Protein AF-A0A016SED0-F1 (afdb_monomer)

Sequence (252 aa):
MLLQKDTDVTFQISCDGGSQANVALNITSSLFESTPRKMMHNTTCDSKGFRRVYVASDPDYAYGTDANTTFFVRVFNFTTPITIQVSFAQSPPINWVLFFVIFAACFIVLLVVAGLLWMIKLRIEVYRRNQRRIDEIEHMASRPFSSIKLELTNPHCFTATGPVQGPTPLSVEPCSNYKSGIFTLAVRLPTGGRATTPNGTSGLAVASALCQLTPAQLGVLQAPDNSENRNNRKTTLRRYIPFLRARENDAG

Solvent-accessible surface area (backbone atoms only — not comparable to full-atom values): 15783 Å² total; per-residue (Å²): 133,89,56,58,49,75,36,37,41,35,41,36,38,30,30,45,46,98,42,76,21,29,35,30,34,33,40,41,37,72,81,53,82,91,59,69,46,76,78,43,68,78,40,73,30,41,69,85,43,44,75,49,76,47,55,31,86,42,87,90,42,78,44,44,55,103,49,67,66,50,77,49,77,46,76,44,71,68,51,87,74,62,45,80,48,78,48,78,50,71,56,78,66,86,55,63,67,60,53,53,51,53,52,51,52,51,50,52,53,51,50,51,52,53,52,50,52,48,51,50,49,54,51,52,54,54,50,54,55,52,49,55,53,50,56,51,52,47,56,64,64,68,47,80,81,80,78,77,86,81,79,86,72,63,86,81,70,79,79,70,97,66,85,83,76,70,87,78,61,78,44,76,49,67,43,101,80,59,54,36,23,44,30,33,32,83,42,75,48,90,40,86,90,46,99,56,52,60,92,96,54,79,45,63,44,81,45,78,44,84,42,74,54,50,74,74,55,46,56,63,76,64,53,73,92,69,90,83,60,89,83,63,72,81,67,63,67,72,78,77,57,91,83,82,82,79,88,88,89,88,88,133

Nearest PDB structures (foldseek):
  4lo7-assembly5_A  TM=4.843E-01  e=6.044E-01  Clostridium botulinum
  4lo7-assembly3_E  TM=4.843E-01  e=6.044E-01  Clostridium botulinum
  4lo8-assembly4_G  TM=4.911E-01  e=7.958E-01  Clostridium botulinum
  3win-assembly1_E  TM=4.997E-01  e=8.408E-01  Clostridium botulinum B

Foldseek 3Di:
DAWAQFWKKKKKKAKEDPWFKFKWKWKDWPVDPDDTHTPDGRDTHYRVIDMDIDGSPDPSHGGRDPIDMDMDMDIDRDDPPMDMDIDMDIDPDDPPVVVVVVVVVVVVVVVVVVVVVVVVVVVVVVVVVVVVVVVVVVVVVPPPPPPDDDDPDQPVPPPDDDDPDPFDFPDWAADPVNQKTKGKGKDFDDQVPDPDRDPPDDRIDIDIDIDTDDPVNSCVVPPPPPVPDPPPVPPCVVVPDPPPDDDDDDDD

Organism: NCBI:txid53326

Structure (mmCIF, N/CA/C/O backbone):
data_AF-A0A016SED0-F1
#
_entry.id   AF-A0A016SED0-F1
#
loop_
_atom_site.group_PDB
_atom_site.id
_atom_site.type_symbol
_atom_site.label_atom_id
_atom_site.label_alt_id
_atom_site.label_comp_id
_atom_site.label_asym_id
_atom_site.label_entity_id
_atom_site.label_seq_id
_atom_site.pdbx_PDB_ins_code
_atom_site.Cartn_x
_atom_site.Cartn_y
_atom_site.Cartn_z
_atom_site.occupancy
_atom_site.B_iso_or_equiv
_atom_site.auth_seq_id
_atom_site.auth_comp_id
_atom_site.auth_asym_id
_atom_site.auth_atom_id
_atom_site.pdbx_PDB_model_num
ATOM 1 N N . MET A 1 1 ? 23.263 -12.413 -33.849 1.00 57.00 1 MET A N 1
ATOM 2 C CA . MET A 1 1 ? 22.182 -11.651 -33.190 1.00 57.00 1 MET A CA 1
ATOM 3 C C . MET A 1 1 ? 21.142 -11.350 -34.254 1.00 57.00 1 MET A C 1
ATOM 5 O O . MET A 1 1 ? 21.527 -10.817 -35.285 1.00 57.00 1 MET A O 1
ATOM 9 N N . LEU A 1 2 ? 19.890 -11.771 -34.064 1.00 63.19 2 LEU A N 1
ATOM 10 C CA . LEU A 1 2 ? 18.803 -11.423 -34.984 1.00 63.19 2 LEU A CA 1
ATOM 11 C C . LEU A 1 2 ? 18.341 -10.005 -34.648 1.00 63.19 2 LEU A C 1
ATOM 13 O O . LEU A 1 2 ? 17.965 -9.754 -33.506 1.00 63.19 2 LEU A O 1
ATOM 17 N N . LEU A 1 3 ? 18.419 -9.091 -35.615 1.00 68.75 3 LEU A N 1
ATOM 18 C CA . LEU A 1 3 ? 17.941 -7.721 -35.445 1.00 68.75 3 LEU A CA 1
ATOM 19 C C . LEU A 1 3 ? 16.455 -7.659 -35.783 1.00 68.75 3 LEU A C 1
ATOM 21 O O . LEU A 1 3 ? 16.062 -8.012 -36.888 1.00 68.75 3 LEU A O 1
ATOM 25 N N . GLN A 1 4 ? 15.633 -7.219 -34.837 1.00 69.75 4 GLN A N 1
ATOM 26 C CA . GLN A 1 4 ? 14.207 -6.962 -35.069 1.00 69.75 4 GLN A CA 1
ATOM 27 C C . GLN A 1 4 ? 13.978 -5.655 -35.856 1.00 69.75 4 GLN A C 1
ATOM 29 O O . GLN A 1 4 ? 14.757 -4.713 -35.719 1.00 69.75 4 GLN A O 1
ATOM 34 N N . LYS A 1 5 ? 12.911 -5.618 -36.669 1.00 66.94 5 LYS A N 1
ATOM 35 C CA . LYS A 1 5 ? 12.657 -4.606 -37.716 1.00 66.94 5 LYS A CA 1
ATOM 36 C C . LYS A 1 5 ? 12.377 -3.180 -37.224 1.00 66.94 5 LYS A C 1
ATOM 38 O O . LYS A 1 5 ? 12.612 -2.238 -37.961 1.00 66.94 5 LYS A O 1
ATOM 43 N N . ASP A 1 6 ? 11.971 -3.006 -35.972 1.00 67.38 6 ASP A N 1
ATOM 44 C CA . ASP A 1 6 ? 11.512 -1.712 -35.449 1.00 67.38 6 ASP A CA 1
ATOM 45 C C . ASP A 1 6 ? 12.114 -1.435 -34.072 1.00 67.38 6 ASP A C 1
ATOM 47 O O . ASP A 1 6 ? 11.423 -1.139 -33.095 1.00 67.38 6 ASP A O 1
ATOM 51 N N . THR A 1 7 ? 13.416 -1.653 -33.933 1.00 74.69 7 THR A N 1
ATOM 52 C CA . THR A 1 7 ? 14.083 -1.458 -32.650 1.00 74.69 7 THR A CA 1
ATOM 53 C C . THR A 1 7 ? 15.432 -0.808 -32.825 1.00 74.69 7 THR A C 1
ATOM 55 O O . THR A 1 7 ? 16.243 -1.234 -33.646 1.00 74.69 7 THR A O 1
ATOM 58 N N . ASP A 1 8 ? 15.685 0.178 -31.980 1.00 80.69 8 ASP A N 1
ATOM 59 C CA . ASP A 1 8 ? 16.928 0.920 -32.008 1.00 80.69 8 ASP A CA 1
ATOM 60 C C . ASP A 1 8 ? 18.101 0.031 -31.599 1.00 80.69 8 ASP A C 1
ATOM 62 O O . ASP A 1 8 ? 18.040 -0.752 -30.640 1.00 80.69 8 ASP A O 1
ATOM 66 N N . VAL A 1 9 ? 19.196 0.184 -32.337 1.00 82.88 9 VAL A N 1
ATOM 67 C CA . VAL A 1 9 ? 20.435 -0.544 -32.098 1.00 82.88 9 VAL A CA 1
ATOM 68 C C . VAL A 1 9 ? 21.415 0.408 -31.448 1.00 82.88 9 VAL A C 1
ATOM 70 O O . VAL A 1 9 ? 21.824 1.421 -32.015 1.00 82.88 9 VAL A O 1
ATOM 73 N N . THR A 1 10 ? 21.820 0.071 -30.235 1.00 86.50 10 THR A N 1
ATOM 74 C CA . THR A 1 10 ? 22.845 0.813 -29.515 1.00 86.50 10 THR A CA 1
ATOM 75 C C . THR A 1 10 ? 24.196 0.152 -29.750 1.00 86.50 10 THR A C 1
ATOM 77 O O . THR A 1 10 ? 24.385 -1.030 -29.467 1.00 86.50 10 THR A O 1
ATOM 80 N N . PHE A 1 11 ? 25.129 0.921 -30.303 1.00 88.06 11 PHE A N 1
ATOM 81 C CA . PHE A 1 11 ? 26.524 0.541 -30.481 1.00 88.06 11 PHE A CA 1
ATOM 82 C C . PHE A 1 11 ? 27.360 1.228 -29.411 1.00 88.06 11 PHE A C 1
ATOM 84 O O . PHE A 1 11 ? 27.278 2.449 -29.243 1.00 88.06 11 PHE A O 1
ATOM 91 N N . GLN A 1 12 ? 28.181 0.461 -28.708 1.00 89.38 12 GLN A N 1
ATOM 92 C CA . GLN A 1 12 ? 29.118 0.995 -27.736 1.00 89.38 12 GLN A CA 1
ATOM 93 C C . GLN A 1 12 ? 30.496 0.362 -27.926 1.00 89.38 12 GLN A C 1
ATOM 95 O O . GLN A 1 12 ? 30.623 -0.842 -28.140 1.00 89.38 12 GLN A O 1
ATOM 100 N N . ILE A 1 13 ? 31.533 1.193 -27.866 1.00 89.44 13 ILE A N 1
ATOM 101 C CA . ILE A 1 13 ? 32.926 0.768 -27.956 1.00 89.44 13 ILE A CA 1
ATOM 102 C C . ILE A 1 13 ? 33.772 1.503 -26.921 1.00 89.44 13 ILE A C 1
ATOM 104 O O . ILE A 1 13 ? 33.714 2.725 -26.843 1.00 89.44 13 ILE A O 1
ATOM 108 N N . SER A 1 14 ? 34.557 0.781 -26.130 1.00 88.56 14 SER A N 1
ATOM 109 C CA . SER A 1 14 ? 35.538 1.351 -25.201 1.00 88.56 14 SER A CA 1
ATOM 110 C C . SER A 1 14 ? 36.934 0.831 -25.511 1.00 88.56 14 SER A C 1
ATOM 112 O O . SER A 1 14 ? 37.118 -0.345 -25.833 1.00 88.56 14 SER A O 1
ATOM 114 N N . CYS A 1 15 ? 37.909 1.737 -25.441 1.00 86.31 15 CYS A N 1
ATOM 115 C CA . CYS A 1 15 ? 39.310 1.451 -25.709 1.00 86.31 15 CYS A CA 1
ATOM 116 C C . CYS A 1 15 ? 40.132 1.889 -24.502 1.00 86.31 15 CYS A C 1
ATOM 118 O O . CYS A 1 15 ? 40.279 3.082 -24.254 1.00 86.31 15 CYS A O 1
ATOM 120 N N . ASP A 1 16 ? 40.648 0.927 -23.748 1.00 83.69 16 ASP A N 1
ATOM 121 C CA . ASP A 1 16 ? 41.468 1.184 -22.568 1.00 83.69 16 ASP A CA 1
ATOM 122 C C . ASP A 1 16 ? 42.936 0.890 -22.898 1.00 83.69 16 ASP A C 1
ATOM 124 O O . ASP A 1 16 ? 43.264 -0.247 -23.245 1.00 83.69 16 ASP A O 1
ATOM 128 N N . GLY A 1 17 ? 43.802 1.911 -22.889 1.00 71.12 17 GLY A N 1
ATOM 129 C CA . GLY A 1 17 ? 45.197 1.752 -23.336 1.00 71.12 17 GLY A CA 1
ATOM 130 C C . GLY A 1 17 ? 45.999 3.015 -23.684 1.00 71.12 17 GLY A C 1
ATOM 131 O O . GLY A 1 17 ? 46.944 2.921 -24.458 1.00 71.12 17 GLY A O 1
ATOM 132 N N . GLY A 1 18 ? 45.651 4.205 -23.180 1.00 65.00 18 GLY A N 1
ATOM 133 C CA . GLY A 1 18 ? 46.482 5.425 -23.283 1.00 65.00 18 GLY A CA 1
ATOM 134 C C . GLY A 1 18 ? 46.748 6.006 -24.689 1.00 65.00 18 GLY A C 1
ATOM 135 O O . GLY A 1 18 ? 47.295 7.102 -24.791 1.00 65.00 18 GLY A O 1
ATOM 136 N N . SER A 1 19 ? 46.362 5.321 -25.772 1.00 64.25 19 SER A N 1
ATOM 137 C CA . SER A 1 19 ? 46.526 5.771 -27.162 1.00 64.25 19 SER A CA 1
ATOM 138 C C . SER A 1 19 ? 45.210 6.270 -27.768 1.00 64.25 19 SER A C 1
ATOM 140 O O . SER A 1 19 ? 44.163 5.669 -27.532 1.00 64.25 19 SER A O 1
ATOM 142 N N . GLN A 1 20 ? 45.265 7.316 -28.601 1.00 73.19 20 GLN A N 1
ATOM 143 C CA . GLN A 1 20 ? 44.118 7.807 -29.380 1.00 73.19 20 GLN A CA 1
ATOM 144 C C . GLN A 1 20 ? 43.795 6.849 -30.541 1.00 73.19 20 GLN A C 1
ATOM 146 O O . GLN A 1 20 ? 44.208 7.075 -31.677 1.00 73.19 20 GLN A O 1
ATOM 151 N N . ALA A 1 21 ? 43.074 5.764 -30.248 1.00 82.88 21 ALA A N 1
ATOM 152 C CA . ALA A 1 21 ? 42.614 4.820 -31.260 1.00 82.88 21 ALA A CA 1
ATOM 153 C C . ALA A 1 21 ? 41.438 5.409 -32.051 1.00 82.88 21 ALA A C 1
ATOM 155 O O . ALA A 1 21 ? 40.529 6.006 -31.475 1.00 82.88 21 ALA A O 1
ATOM 156 N N . ASN A 1 22 ? 41.409 5.191 -33.365 1.00 86.19 22 ASN A N 1
ATOM 157 C CA . ASN A 1 22 ? 40.326 5.658 -34.226 1.00 86.19 22 ASN A CA 1
ATOM 158 C C . ASN A 1 22 ? 39.458 4.484 -34.671 1.00 86.19 22 ASN A C 1
ATOM 160 O O . ASN A 1 22 ? 39.953 3.415 -35.029 1.00 86.19 22 ASN A O 1
ATOM 164 N N . VAL A 1 23 ? 38.144 4.696 -34.677 1.00 87.31 23 VAL A N 1
ATOM 165 C CA . VAL A 1 23 ? 37.150 3.671 -34.999 1.00 87.31 23 VAL A CA 1
ATOM 166 C C . VAL A 1 23 ? 36.362 4.089 -36.233 1.00 87.31 23 VAL A C 1
ATOM 168 O O . VAL A 1 23 ? 35.906 5.229 -36.368 1.00 87.31 23 VAL A O 1
ATOM 171 N N . ALA A 1 24 ? 36.181 3.143 -37.145 1.00 87.00 24 ALA A N 1
ATOM 172 C CA . ALA A 1 24 ? 35.242 3.226 -38.249 1.00 87.00 24 ALA A CA 1
ATOM 173 C C . ALA A 1 24 ? 34.230 2.080 -38.147 1.00 87.00 24 ALA A C 1
ATOM 175 O O . ALA A 1 24 ? 34.604 0.936 -37.889 1.00 87.00 24 ALA A O 1
ATOM 176 N N . LEU A 1 25 ? 32.955 2.397 -38.365 1.00 86.62 25 LEU A N 1
ATOM 177 C CA . LEU A 1 25 ? 31.864 1.431 -38.417 1.00 86.62 25 LEU A CA 1
ATOM 178 C C . LEU A 1 25 ? 31.204 1.516 -39.789 1.00 86.62 25 LEU A C 1
ATOM 180 O O . LEU A 1 25 ? 30.662 2.561 -40.165 1.00 86.62 25 LEU A O 1
ATOM 184 N N . ASN A 1 26 ? 31.218 0.393 -40.495 1.00 85.12 26 ASN A N 1
ATOM 185 C CA . ASN A 1 26 ? 30.514 0.220 -41.753 1.00 85.12 26 ASN A CA 1
ATOM 186 C C . ASN A 1 26 ? 29.423 -0.836 -41.585 1.00 85.12 26 ASN A C 1
ATOM 188 O O . ASN A 1 26 ? 29.608 -1.819 -40.866 1.00 85.12 26 ASN A O 1
ATOM 192 N N . ILE A 1 27 ? 28.315 -0.655 -42.289 1.00 81.19 27 ILE A N 1
ATOM 193 C CA . ILE A 1 27 ? 27.228 -1.626 -42.361 1.00 81.19 27 ILE A CA 1
ATOM 194 C C . ILE A 1 27 ? 27.067 -2.096 -43.800 1.00 81.19 27 ILE A C 1
ATOM 196 O O . ILE A 1 27 ? 27.126 -1.304 -44.743 1.00 81.19 27 ILE A O 1
ATOM 200 N N . THR A 1 28 ? 26.879 -3.399 -43.972 1.00 77.19 28 THR A N 1
ATOM 201 C CA . THR A 1 28 ? 26.457 -3.980 -45.248 1.00 77.19 28 THR A CA 1
ATOM 202 C C . THR A 1 28 ? 25.198 -4.793 -45.011 1.00 77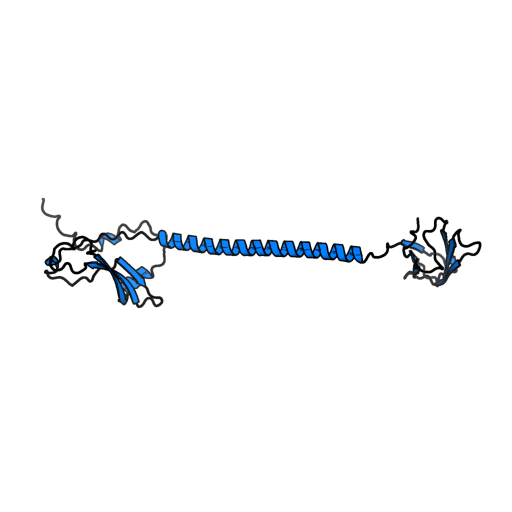.19 28 THR A C 1
ATOM 204 O O . THR A 1 28 ? 25.087 -5.496 -44.008 1.00 77.19 28 THR A O 1
ATOM 207 N N . SER A 1 29 ? 24.243 -4.684 -45.923 1.00 74.31 29 SER A N 1
ATOM 208 C CA . SER A 1 29 ? 23.043 -5.511 -45.947 1.00 74.31 29 SER A CA 1
ATOM 209 C C . SER A 1 29 ? 22.892 -6.056 -47.356 1.00 74.31 29 SER A C 1
ATOM 211 O O . SER A 1 29 ? 23.192 -5.351 -48.317 1.00 74.31 29 SER A O 1
ATOM 213 N N . SER A 1 30 ? 22.426 -7.295 -47.488 1.00 68.19 30 SER A N 1
ATOM 214 C CA . SER A 1 30 ? 22.195 -7.922 -48.799 1.00 68.19 30 SER A CA 1
ATOM 215 C C . SER A 1 30 ? 21.112 -7.232 -49.644 1.00 68.19 30 SER A C 1
ATOM 217 O O . SER A 1 30 ? 21.015 -7.514 -50.831 1.00 68.19 30 SER A O 1
ATOM 219 N N . LEU A 1 31 ? 20.351 -6.289 -49.073 1.00 64.69 31 LEU A N 1
ATOM 220 C CA . LEU A 1 31 ? 19.437 -5.401 -49.807 1.00 64.69 31 LEU A CA 1
ATOM 221 C C . LEU A 1 31 ? 20.127 -4.203 -50.473 1.00 64.69 31 LEU A C 1
ATOM 223 O O . LEU A 1 31 ? 19.604 -3.667 -51.446 1.00 64.69 31 LEU A O 1
ATOM 227 N N . PHE A 1 32 ? 21.270 -3.753 -49.949 1.00 62.94 32 PHE A N 1
ATOM 228 C CA . PHE A 1 32 ? 22.013 -2.623 -50.505 1.00 62.94 32 PHE A CA 1
ATOM 229 C C . PHE A 1 32 ? 23.177 -3.160 -51.331 1.00 62.94 32 PHE A C 1
ATOM 231 O O . PHE A 1 32 ? 24.212 -3.571 -50.808 1.00 62.94 32 PHE A O 1
ATOM 238 N N . GLU A 1 33 ? 22.977 -3.180 -52.642 1.00 57.28 33 GLU A N 1
ATOM 239 C CA . GLU A 1 33 ? 23.906 -3.749 -53.605 1.00 57.28 33 GLU A CA 1
ATOM 240 C C . GLU A 1 33 ? 25.277 -3.044 -53.549 1.00 57.28 33 GLU A C 1
ATOM 242 O O . GLU A 1 33 ? 25.432 -1.855 -53.832 1.00 57.28 33 GLU A O 1
ATOM 247 N N . SER A 1 34 ? 26.296 -3.823 -53.179 1.00 57.34 34 SER A N 1
ATOM 248 C CA . SER A 1 34 ? 27.740 -3.622 -53.399 1.00 57.34 34 SER A CA 1
ATOM 249 C C . SER A 1 34 ? 28.515 -2.504 -52.678 1.00 57.34 34 SER A C 1
ATOM 251 O O . SER A 1 34 ? 29.745 -2.574 -52.686 1.00 57.34 34 SER A O 1
ATOM 253 N N . THR A 1 35 ? 27.896 -1.528 -51.999 1.00 61.56 35 THR A N 1
ATOM 254 C CA . THR A 1 35 ? 28.663 -0.489 -51.268 1.00 61.56 35 THR A CA 1
ATOM 255 C C . THR A 1 35 ? 28.419 -0.504 -49.752 1.00 61.56 35 THR A C 1
ATOM 257 O O . THR A 1 35 ? 27.284 -0.327 -49.306 1.00 61.56 35 THR A O 1
ATOM 260 N N . PRO A 1 36 ? 29.466 -0.701 -48.917 1.00 66.50 36 PRO A N 1
ATOM 261 C CA . PRO A 1 36 ? 29.327 -0.602 -47.469 1.00 66.50 36 PRO A CA 1
ATOM 262 C C . PRO A 1 36 ? 28.953 0.828 -47.085 1.00 66.50 36 PRO A C 1
ATOM 264 O O . PRO A 1 36 ? 29.712 1.768 -47.338 1.00 66.50 36 PRO A O 1
ATOM 267 N N . ARG A 1 37 ? 27.793 0.999 -46.446 1.00 73.44 37 ARG A N 1
ATOM 268 C CA . ARG A 1 37 ? 27.368 2.312 -45.965 1.00 73.44 37 ARG A CA 1
ATOM 269 C C . ARG A 1 37 ? 28.131 2.662 -44.696 1.00 73.44 37 ARG A C 1
ATOM 271 O O . ARG A 1 37 ? 28.271 1.862 -43.767 1.00 73.44 37 ARG A O 1
ATOM 278 N N . LYS A 1 38 ? 28.668 3.877 -44.678 1.00 73.81 38 LYS A N 1
ATOM 279 C CA . LYS A 1 38 ? 29.518 4.377 -43.602 1.00 73.81 38 LYS A CA 1
ATOM 280 C C . LYS A 1 38 ? 28.637 4.959 -42.503 1.00 73.81 38 LYS A C 1
ATOM 282 O O . LYS A 1 38 ? 28.106 6.051 -42.658 1.00 73.81 38 LYS A O 1
ATOM 287 N N . MET A 1 39 ? 28.502 4.245 -41.392 1.00 75.56 39 MET A N 1
ATOM 288 C CA . MET A 1 39 ? 27.736 4.735 -40.242 1.00 75.56 39 MET A CA 1
ATOM 289 C C . MET A 1 39 ? 28.569 5.715 -39.415 1.00 75.56 39 MET A C 1
ATOM 291 O O . MET A 1 39 ? 28.071 6.724 -38.916 1.00 75.56 39 MET A O 1
ATOM 295 N N . MET A 1 40 ? 29.863 5.418 -39.262 1.00 79.88 40 MET A N 1
ATOM 296 C CA . MET A 1 40 ? 30.782 6.175 -38.419 1.00 79.88 40 MET A CA 1
ATOM 297 C C . MET A 1 40 ? 32.201 6.120 -38.977 1.00 79.88 40 MET A C 1
ATOM 299 O O . MET A 1 40 ? 32.652 5.080 -39.460 1.00 79.88 40 MET A O 1
ATOM 303 N N . HIS A 1 41 ? 32.936 7.226 -38.880 1.00 81.50 41 HIS A N 1
ATOM 304 C CA . HIS A 1 41 ? 34.320 7.281 -39.325 1.00 81.50 41 HIS A CA 1
ATOM 305 C C . HIS A 1 41 ? 35.165 8.204 -38.476 1.00 81.50 41 HIS A C 1
ATOM 307 O O . HIS A 1 41 ? 34.734 9.308 -38.159 1.00 81.50 41 HIS A O 1
ATOM 313 N N . ASN A 1 42 ? 36.405 7.777 -38.242 1.00 79.75 42 ASN A N 1
ATOM 314 C CA . ASN A 1 42 ? 37.431 8.587 -37.603 1.00 79.75 42 ASN A CA 1
ATOM 315 C C . ASN A 1 42 ? 37.005 9.097 -36.217 1.00 79.75 42 ASN A C 1
ATOM 317 O O . ASN A 1 42 ? 37.328 10.216 -35.831 1.00 79.75 42 ASN A O 1
ATOM 321 N N . THR A 1 43 ? 36.235 8.284 -35.490 1.00 84.88 43 THR A N 1
ATOM 322 C CA . THR A 1 43 ? 35.806 8.604 -34.130 1.00 84.88 43 THR A CA 1
ATOM 323 C C . THR A 1 43 ? 36.878 8.136 -33.167 1.00 84.88 43 THR A C 1
ATOM 325 O O . THR A 1 43 ? 37.265 6.966 -33.198 1.00 84.88 43 THR A O 1
ATOM 328 N N . THR A 1 44 ? 37.371 9.052 -32.340 1.00 85.06 44 THR A N 1
ATOM 329 C CA . THR A 1 44 ? 38.358 8.741 -31.312 1.00 85.06 44 THR A CA 1
ATOM 330 C C . THR A 1 44 ? 37.717 7.875 -30.231 1.00 85.06 44 THR A C 1
ATOM 332 O O . THR A 1 44 ? 36.617 8.148 -29.751 1.00 85.06 44 THR A O 1
ATOM 335 N N . CYS A 1 45 ? 38.398 6.795 -29.880 1.00 82.44 45 CYS A N 1
ATOM 336 C CA . CYS A 1 45 ? 37.990 5.849 -28.860 1.00 82.44 45 CYS A CA 1
ATOM 337 C C . CYS A 1 45 ? 38.909 6.008 -27.653 1.00 82.44 45 CYS A C 1
ATOM 339 O O . CYS A 1 45 ? 40.123 5.857 -27.766 1.00 82.44 45 CYS A O 1
ATOM 341 N N . ASP A 1 46 ? 38.306 6.339 -26.518 1.00 83.88 46 ASP A N 1
ATOM 342 C CA . ASP A 1 46 ? 38.975 6.558 -25.237 1.00 83.88 46 ASP A CA 1
ATOM 343 C C . ASP A 1 46 ? 38.398 5.590 -24.187 1.00 83.88 46 ASP A C 1
ATOM 345 O O . ASP A 1 46 ? 37.367 4.939 -24.402 1.00 83.88 46 ASP A O 1
ATOM 349 N N . SER A 1 47 ? 39.037 5.546 -23.023 1.00 80.44 47 SER A N 1
ATOM 350 C CA . SER A 1 47 ? 38.644 4.789 -21.830 1.00 80.44 47 SER A CA 1
ATOM 351 C C . SER A 1 47 ? 37.208 5.082 -21.376 1.00 80.44 47 SER A C 1
ATOM 353 O O . SER A 1 47 ? 36.522 4.204 -20.857 1.00 80.44 47 SER A O 1
ATOM 355 N N . LYS A 1 48 ? 36.705 6.297 -21.637 1.00 79.44 48 LYS A N 1
ATOM 356 C CA . LYS A 1 48 ? 35.321 6.713 -21.342 1.00 79.44 48 LYS A CA 1
ATOM 357 C C . LYS A 1 48 ? 34.268 5.976 -22.176 1.00 79.44 48 LYS A C 1
ATOM 359 O O . LYS A 1 48 ? 33.094 5.975 -21.812 1.00 79.44 48 LYS A O 1
ATOM 364 N N . GLY A 1 49 ? 34.686 5.340 -23.269 1.00 79.88 49 GLY A N 1
ATOM 365 C CA . GLY A 1 49 ? 33.807 4.681 -24.215 1.00 79.88 49 GLY A CA 1
ATOM 366 C C . GLY A 1 49 ? 33.020 5.660 -25.084 1.00 79.88 49 GLY A C 1
ATOM 367 O O . GLY A 1 49 ? 32.662 6.768 -24.692 1.00 79.88 49 GLY A O 1
ATOM 368 N N . PHE A 1 50 ? 32.738 5.228 -26.303 1.00 84.38 50 PHE A N 1
ATOM 369 C CA . PHE A 1 50 ? 31.861 5.892 -27.244 1.00 84.38 50 PHE A CA 1
ATOM 370 C C . PHE A 1 50 ? 30.567 5.090 -27.356 1.00 84.38 50 PHE A C 1
ATOM 372 O O . PHE A 1 50 ? 30.605 3.880 -27.573 1.00 84.38 50 PHE A O 1
ATOM 379 N N . ARG A 1 51 ? 29.418 5.757 -27.226 1.00 85.44 51 ARG A N 1
ATOM 380 C CA . ARG A 1 51 ? 28.093 5.148 -27.382 1.00 85.44 51 ARG A CA 1
ATOM 381 C C . ARG A 1 51 ? 27.293 5.929 -28.413 1.00 85.44 51 ARG A C 1
ATOM 383 O O . ARG A 1 51 ? 27.163 7.144 -28.298 1.00 85.44 51 ARG A O 1
ATOM 390 N N . ARG A 1 52 ? 26.712 5.225 -29.383 1.00 84.75 52 ARG A N 1
ATOM 391 C CA . ARG A 1 52 ? 25.823 5.802 -30.393 1.00 84.75 52 ARG A CA 1
ATOM 392 C C . ARG A 1 52 ? 24.598 4.928 -30.589 1.00 84.75 52 ARG A C 1
ATOM 394 O O . ARG A 1 52 ? 24.691 3.705 -30.606 1.00 84.75 52 ARG A O 1
ATOM 401 N N . VAL A 1 53 ? 23.453 5.580 -30.722 1.00 83.50 53 VAL A N 1
ATOM 402 C CA . VAL A 1 53 ? 22.180 4.927 -31.015 1.00 83.50 53 VAL A CA 1
ATOM 403 C C . VAL A 1 53 ? 21.894 5.120 -32.497 1.00 83.50 53 VAL A C 1
ATOM 405 O O . VAL A 1 53 ? 21.965 6.246 -32.989 1.00 83.50 53 VAL A O 1
ATOM 408 N N . TYR A 1 54 ? 21.624 4.024 -33.196 1.00 81.06 54 TYR A N 1
ATOM 409 C CA . TYR A 1 54 ? 21.150 4.029 -34.571 1.00 81.06 54 TYR A CA 1
ATOM 410 C C . TYR A 1 54 ? 19.663 3.703 -34.553 1.00 81.06 54 TYR A C 1
ATOM 412 O O . TYR A 1 54 ? 19.264 2.630 -34.091 1.00 81.06 54 TYR A O 1
ATOM 420 N N . VAL A 1 55 ? 18.862 4.673 -34.984 1.00 76.25 55 VAL A N 1
ATOM 421 C CA . VAL A 1 55 ? 17.404 4.602 -34.921 1.00 76.25 55 VAL A CA 1
ATOM 422 C C . VAL A 1 55 ? 16.907 3.774 -36.100 1.00 76.25 55 VAL A C 1
ATOM 424 O O . VAL A 1 55 ? 17.323 4.003 -37.235 1.00 76.25 55 VAL A O 1
ATOM 427 N N . ALA A 1 56 ? 16.021 2.813 -35.843 1.00 69.50 56 ALA A N 1
ATOM 428 C CA . ALA A 1 56 ? 15.498 1.935 -36.896 1.00 69.50 56 ALA A CA 1
ATOM 429 C C . ALA A 1 56 ? 14.575 2.655 -37.900 1.00 69.50 56 ALA A C 1
ATOM 431 O O . ALA A 1 56 ? 14.323 2.139 -38.985 1.00 69.50 56 ALA A O 1
ATOM 432 N N . SER A 1 57 ? 14.073 3.847 -37.555 1.00 65.62 57 SER A N 1
ATOM 433 C CA . SER A 1 57 ? 13.202 4.655 -38.418 1.00 65.62 57 SER A CA 1
ATOM 434 C C . SER A 1 57 ? 13.935 5.370 -39.553 1.00 65.62 57 SER A C 1
ATOM 436 O O . SER A 1 57 ? 13.283 5.878 -40.465 1.00 65.62 57 SER A O 1
ATOM 438 N N . ASP A 1 58 ? 15.263 5.466 -39.489 1.00 71.12 58 ASP A N 1
ATOM 439 C CA . ASP A 1 58 ? 16.042 6.126 -40.529 1.00 71.12 58 ASP A CA 1
ATOM 440 C C . ASP A 1 58 ? 16.121 5.217 -41.769 1.00 71.12 58 ASP A C 1
ATOM 442 O O . ASP A 1 58 ? 16.561 4.068 -41.665 1.00 71.12 58 ASP A O 1
ATOM 446 N N . PRO A 1 59 ? 15.768 5.711 -42.972 1.00 65.69 59 PRO A N 1
ATOM 447 C CA . PRO A 1 59 ? 15.788 4.907 -44.200 1.00 65.69 59 PRO A CA 1
ATOM 448 C C . PRO A 1 59 ? 17.196 4.412 -44.565 1.00 65.69 59 PRO A C 1
ATOM 450 O O . PRO A 1 59 ? 17.352 3.467 -45.338 1.00 65.69 59 PRO A O 1
ATOM 453 N N . ASP A 1 60 ? 18.226 5.033 -43.991 1.00 65.50 60 ASP A N 1
ATOM 454 C CA . ASP A 1 60 ? 19.621 4.651 -44.168 1.00 65.50 60 ASP A CA 1
ATOM 455 C C . ASP A 1 60 ? 20.019 3.396 -43.371 1.00 65.50 60 ASP A C 1
ATOM 457 O O . ASP A 1 60 ? 21.062 2.803 -43.664 1.00 65.50 60 ASP A O 1
ATOM 461 N N . TYR A 1 61 ? 19.193 2.966 -42.407 1.00 67.50 61 TYR A N 1
ATOM 462 C CA . TYR A 1 61 ? 19.475 1.880 -41.466 1.00 67.50 61 TYR A CA 1
ATOM 463 C C . TYR A 1 61 ? 18.296 0.896 -41.352 1.00 67.50 61 TYR A C 1
ATOM 465 O O . TYR A 1 61 ? 17.687 0.734 -40.299 1.00 67.50 61 TYR A O 1
ATOM 473 N N . ALA A 1 62 ? 17.978 0.195 -42.444 1.00 63.03 62 ALA A N 1
ATOM 474 C CA . ALA A 1 62 ? 16.917 -0.815 -42.458 1.00 63.03 62 ALA A CA 1
ATOM 475 C C . ALA A 1 62 ? 17.340 -2.114 -41.732 1.00 63.03 62 ALA A C 1
ATOM 477 O O . ALA A 1 62 ? 17.888 -3.038 -42.341 1.00 63.03 62 ALA A O 1
ATOM 478 N N . TYR A 1 63 ? 17.088 -2.189 -40.424 1.00 70.00 63 TYR A N 1
ATOM 479 C CA . TYR A 1 63 ? 17.265 -3.402 -39.615 1.00 70.00 63 TYR A CA 1
ATOM 480 C C . TYR A 1 63 ? 16.072 -4.367 -39.771 1.00 70.00 63 TYR A C 1
ATOM 482 O O . TYR A 1 63 ? 14.977 -3.961 -40.143 1.00 70.00 63 TYR A O 1
ATOM 490 N N . GLY A 1 64 ? 16.274 -5.665 -39.512 1.00 60.22 64 GLY A N 1
ATOM 491 C CA . GLY A 1 64 ? 15.195 -6.668 -39.456 1.00 60.22 64 GLY A CA 1
ATOM 492 C C . GLY A 1 64 ? 14.431 -6.937 -40.752 1.00 60.22 64 GLY A C 1
ATOM 493 O O . GLY A 1 64 ? 13.253 -7.288 -40.730 1.00 60.22 64 GLY A O 1
ATOM 494 N N . THR A 1 65 ? 15.107 -6.795 -41.885 1.00 63.03 65 THR A N 1
ATOM 495 C CA . THR A 1 65 ? 14.702 -7.436 -43.138 1.00 63.03 65 THR A CA 1
ATOM 496 C C . THR A 1 65 ? 15.222 -8.879 -43.161 1.00 63.03 65 THR A C 1
ATOM 498 O O . THR A 1 65 ? 16.181 -9.190 -42.456 1.00 63.03 65 THR A O 1
ATOM 501 N N . ASP A 1 66 ? 14.652 -9.760 -43.989 1.00 64.81 66 ASP A N 1
ATOM 502 C CA . ASP A 1 66 ? 15.131 -11.154 -44.156 1.00 64.81 66 ASP A CA 1
ATOM 503 C C . ASP A 1 66 ? 16.560 -11.244 -44.749 1.00 64.81 66 ASP A C 1
ATOM 505 O O . ASP A 1 66 ? 17.090 -12.321 -45.018 1.00 64.81 66 ASP A O 1
ATOM 509 N N . ALA A 1 67 ? 17.193 -10.091 -44.966 1.00 69.38 67 ALA A N 1
ATOM 510 C CA . ALA A 1 67 ? 18.521 -9.912 -45.504 1.00 69.38 67 ALA A CA 1
ATOM 511 C C . ALA A 1 67 ? 19.590 -9.965 -44.402 1.00 69.38 67 ALA A C 1
ATOM 513 O O . ALA A 1 67 ? 19.551 -9.246 -43.399 1.00 69.38 67 ALA A O 1
ATOM 514 N N . ASN A 1 68 ? 20.633 -10.760 -44.648 1.00 75.75 68 ASN A N 1
ATOM 515 C CA . ASN A 1 68 ? 21.820 -10.794 -43.800 1.00 75.75 68 ASN A CA 1
ATOM 516 C C . ASN A 1 68 ? 22.456 -9.400 -43.740 1.00 75.75 68 ASN A C 1
ATOM 518 O O . ASN A 1 68 ? 22.852 -8.844 -44.770 1.00 75.75 68 ASN A O 1
ATOM 522 N N . THR A 1 69 ? 22.556 -8.861 -42.524 1.00 76.44 69 THR A N 1
ATOM 523 C CA . THR A 1 69 ? 23.177 -7.568 -42.231 1.00 76.44 69 THR A CA 1
ATOM 524 C C . THR A 1 69 ? 24.438 -7.806 -41.412 1.00 76.44 69 THR A C 1
ATOM 526 O O . THR A 1 69 ? 24.397 -8.490 -40.390 1.00 76.44 69 THR A O 1
ATOM 529 N N . THR A 1 70 ? 25.569 -7.262 -41.855 1.00 80.81 70 THR A N 1
ATOM 530 C CA . THR A 1 70 ? 26.857 -7.418 -41.173 1.00 80.81 70 THR A CA 1
ATOM 531 C C . THR A 1 70 ? 27.464 -6.062 -40.831 1.00 80.81 70 THR A C 1
ATOM 533 O O . THR A 1 70 ? 27.451 -5.122 -41.633 1.00 80.81 70 THR A O 1
ATOM 536 N N . PHE A 1 71 ? 27.991 -5.967 -39.610 1.00 84.00 71 PHE A N 1
ATOM 537 C CA . PHE A 1 71 ? 28.671 -4.784 -39.096 1.00 84.00 71 PHE A CA 1
ATOM 538 C C . PHE A 1 71 ? 30.179 -5.000 -39.152 1.00 84.00 71 PHE A C 1
ATOM 540 O O . PHE A 1 71 ? 30.709 -5.923 -38.535 1.00 84.00 71 PHE A O 1
ATOM 547 N N . PHE A 1 72 ? 30.876 -4.118 -39.857 1.00 85.25 72 PHE A N 1
ATOM 548 C CA . PHE A 1 72 ? 32.329 -4.102 -39.926 1.00 85.25 72 PHE A CA 1
ATOM 549 C C . PHE A 1 72 ? 32.864 -2.989 -39.032 1.00 85.25 72 PHE A C 1
ATOM 551 O O . PHE A 1 72 ? 32.790 -1.807 -39.374 1.00 85.25 72 PHE A O 1
ATOM 558 N N . VAL A 1 73 ? 33.417 -3.380 -37.885 1.00 88.19 73 VAL A N 1
ATOM 559 C CA . VAL A 1 73 ? 34.106 -2.477 -36.959 1.00 88.19 73 VAL A CA 1
ATOM 560 C C . VAL A 1 73 ? 35.599 -2.528 -37.267 1.00 88.19 73 VAL A C 1
ATOM 562 O O . VAL A 1 73 ? 36.222 -3.581 -37.157 1.00 88.19 73 VAL A O 1
ATOM 565 N N . ARG A 1 74 ? 36.185 -1.396 -37.659 1.00 88.25 74 ARG A N 1
ATOM 566 C CA . ARG A 1 74 ? 37.624 -1.257 -37.902 1.00 88.25 74 ARG A CA 1
ATOM 567 C C . ARG A 1 74 ? 38.213 -0.283 -36.892 1.00 88.25 74 ARG A C 1
ATOM 569 O O . ARG A 1 74 ? 37.837 0.885 -36.887 1.00 88.25 74 ARG A O 1
ATOM 576 N N . VAL A 1 75 ? 39.159 -0.757 -36.089 1.00 88.31 75 VAL A N 1
ATOM 577 C CA . VAL A 1 75 ? 39.936 0.066 -35.153 1.00 88.31 75 VAL A CA 1
ATOM 578 C C . VAL A 1 75 ? 41.356 0.203 -35.698 1.00 88.31 75 VAL A C 1
ATOM 580 O O . VAL A 1 75 ? 41.964 -0.796 -36.079 1.00 88.31 75 VAL A O 1
ATOM 583 N N . PHE A 1 76 ? 41.865 1.427 -35.803 1.00 87.00 76 PHE A N 1
ATOM 584 C CA . PHE A 1 76 ? 43.177 1.735 -36.380 1.00 87.00 76 PHE A CA 1
ATOM 585 C C . PHE A 1 76 ? 43.876 2.859 -35.601 1.00 87.00 76 PHE A C 1
ATOM 587 O O . PHE A 1 76 ? 43.229 3.572 -34.840 1.00 87.00 76 PHE A O 1
ATOM 594 N N . ASN A 1 77 ? 45.192 3.015 -35.795 1.00 87.31 77 ASN A N 1
ATOM 595 C CA . ASN A 1 77 ? 46.032 4.005 -35.099 1.00 87.31 77 ASN A CA 1
ATOM 596 C C . ASN A 1 77 ? 46.122 3.803 -33.568 1.00 87.31 77 ASN A C 1
ATOM 598 O O . ASN A 1 77 ? 45.944 4.744 -32.803 1.00 87.31 77 ASN A O 1
ATOM 602 N N . PHE A 1 78 ? 46.365 2.569 -33.116 1.00 84.69 78 PHE A N 1
ATOM 603 C CA . PHE A 1 78 ? 46.524 2.243 -31.694 1.00 84.69 78 PHE A CA 1
ATOM 604 C C . PHE A 1 78 ? 47.941 1.759 -31.374 1.00 84.69 78 PHE A C 1
ATOM 606 O O . PHE A 1 78 ? 48.627 1.211 -32.239 1.00 84.69 78 PHE A O 1
ATOM 613 N N . THR A 1 79 ? 48.341 1.906 -30.111 1.00 84.38 79 THR A N 1
ATOM 614 C CA . THR A 1 79 ? 49.624 1.413 -29.592 1.00 84.38 79 THR A CA 1
ATOM 615 C C . THR A 1 79 ? 49.357 0.318 -28.563 1.00 84.38 79 THR A C 1
ATOM 617 O O . THR A 1 79 ? 48.517 0.482 -27.685 1.00 84.38 79 THR A O 1
ATOM 620 N N . THR A 1 80 ? 50.044 -0.820 -28.665 1.00 83.25 80 THR A N 1
ATOM 621 C CA . THR A 1 80 ? 49.920 -1.909 -27.684 1.00 83.25 80 THR A CA 1
ATOM 622 C C . THR A 1 80 ? 50.661 -1.567 -26.387 1.00 83.25 80 THR A C 1
ATOM 624 O O . THR A 1 80 ? 51.768 -1.031 -26.477 1.00 83.25 80 THR A O 1
ATOM 627 N N . PRO A 1 81 ? 50.144 -1.941 -25.202 1.00 85.69 81 PRO A N 1
ATOM 628 C CA . PRO A 1 81 ? 48.959 -2.773 -24.955 1.00 85.69 81 PRO A CA 1
ATOM 629 C C . PRO A 1 81 ? 47.644 -1.970 -24.901 1.00 85.69 81 PRO A C 1
ATOM 631 O O . PRO A 1 81 ? 47.553 -0.967 -24.203 1.00 85.69 81 PRO A O 1
ATOM 634 N N . ILE A 1 82 ? 46.614 -2.449 -25.609 1.00 86.38 82 ILE A N 1
ATOM 635 C CA . ILE A 1 82 ? 45.270 -1.849 -25.641 1.00 86.38 82 ILE A CA 1
ATOM 636 C C . ILE A 1 82 ? 44.189 -2.926 -25.491 1.00 86.38 82 ILE A C 1
ATOM 638 O O . ILE A 1 82 ? 44.307 -4.024 -26.036 1.00 86.38 82 ILE A O 1
ATOM 642 N N . THR A 1 83 ? 43.115 -2.587 -24.785 1.00 86.69 83 THR A N 1
ATOM 643 C CA . THR A 1 83 ? 41.937 -3.428 -24.547 1.00 86.69 83 THR A CA 1
ATOM 644 C C . THR A 1 83 ? 40.737 -2.817 -25.258 1.00 86.69 83 THR A C 1
ATOM 646 O O . THR A 1 83 ? 40.357 -1.685 -24.969 1.00 86.69 83 THR A O 1
ATOM 649 N N . ILE A 1 84 ? 40.147 -3.551 -26.204 1.00 89.00 84 ILE A N 1
ATOM 650 C CA . ILE A 1 84 ? 39.017 -3.081 -27.015 1.00 89.00 84 ILE A CA 1
ATOM 651 C C . ILE A 1 84 ? 37.779 -3.886 -26.633 1.00 89.00 84 ILE A C 1
ATOM 653 O O . ILE A 1 84 ? 37.755 -5.106 -26.793 1.00 89.00 84 ILE A O 1
ATOM 657 N N . GLN A 1 85 ? 36.736 -3.204 -26.174 1.00 89.56 85 GLN A N 1
ATOM 658 C CA . GLN A 1 85 ? 35.452 -3.810 -25.843 1.00 89.56 85 GLN A CA 1
ATOM 659 C C . GLN A 1 85 ? 34.373 -3.234 -26.755 1.00 89.56 85 GLN A C 1
ATOM 661 O O . GLN A 1 85 ? 34.159 -2.026 -26.791 1.00 89.56 85 GLN A O 1
ATOM 666 N N . VAL A 1 86 ? 33.685 -4.107 -27.490 1.00 88.69 86 VAL A N 1
ATOM 667 C CA . VAL A 1 86 ? 32.595 -3.741 -28.402 1.00 88.69 86 VAL A CA 1
ATOM 668 C C . VAL A 1 86 ? 31.313 -4.408 -27.928 1.00 88.69 86 VAL A C 1
ATOM 670 O O . VAL A 1 86 ? 31.291 -5.620 -27.712 1.00 88.69 86 VAL A O 1
ATOM 673 N N . SER A 1 87 ? 30.238 -3.638 -27.793 1.00 87.81 87 SER A N 1
ATOM 674 C CA . SER A 1 87 ? 28.914 -4.146 -27.453 1.00 87.81 87 SER A CA 1
ATOM 675 C C . SER A 1 87 ? 27.840 -3.593 -28.387 1.00 87.81 87 SER A C 1
ATOM 677 O O . SER A 1 87 ? 27.854 -2.433 -28.807 1.00 87.81 87 SER A O 1
ATOM 679 N N . PHE A 1 88 ? 26.892 -4.468 -28.713 1.00 85.62 88 PHE A N 1
ATOM 680 C CA . PHE A 1 88 ? 25.672 -4.140 -29.435 1.00 85.62 88 PHE A CA 1
ATOM 681 C C . PHE A 1 88 ? 24.496 -4.545 -28.555 1.00 85.62 88 PHE A C 1
ATOM 683 O O . PHE A 1 88 ? 24.438 -5.685 -28.093 1.00 85.62 88 PHE A O 1
ATOM 690 N N . ALA A 1 89 ? 23.569 -3.625 -28.315 1.00 84.50 89 ALA A N 1
ATOM 691 C CA . ALA A 1 89 ? 22.365 -3.910 -27.551 1.00 84.50 89 ALA A CA 1
ATOM 692 C C . ALA A 1 89 ? 21.136 -3.349 -28.261 1.00 84.50 89 ALA A C 1
ATOM 694 O O . ALA A 1 89 ? 21.154 -2.232 -28.778 1.00 84.50 89 ALA A O 1
ATOM 695 N N . GLN A 1 90 ? 20.073 -4.145 -28.260 1.00 80.88 90 GLN A N 1
ATOM 696 C CA . GLN A 1 90 ? 18.779 -3.812 -28.831 1.00 80.88 90 GLN A CA 1
ATOM 697 C C . GLN A 1 90 ? 17.776 -3.725 -27.683 1.00 80.88 90 GLN A C 1
ATOM 699 O O . GLN A 1 90 ? 17.585 -4.694 -26.948 1.00 80.88 90 GLN A O 1
ATOM 704 N N . SER A 1 91 ? 17.182 -2.551 -27.492 1.00 74.75 91 SER A N 1
ATOM 705 C CA . SER A 1 91 ? 16.186 -2.321 -26.444 1.00 74.75 91 SER A CA 1
ATOM 706 C C . SER A 1 91 ? 14.813 -2.223 -27.093 1.00 74.75 91 SER A C 1
ATOM 708 O O . SER A 1 91 ? 14.629 -1.295 -27.877 1.00 74.75 91 SER A O 1
ATOM 710 N N . PRO A 1 92 ? 13.864 -3.135 -26.795 1.00 71.56 92 PRO A N 1
ATOM 711 C CA . PRO A 1 92 ? 12.515 -3.073 -27.348 1.00 71.56 92 PRO A CA 1
ATOM 712 C C . PRO A 1 92 ? 11.919 -1.668 -27.193 1.00 71.56 92 PRO A C 1
ATOM 714 O O . PRO A 1 92 ? 12.140 -1.038 -26.152 1.00 71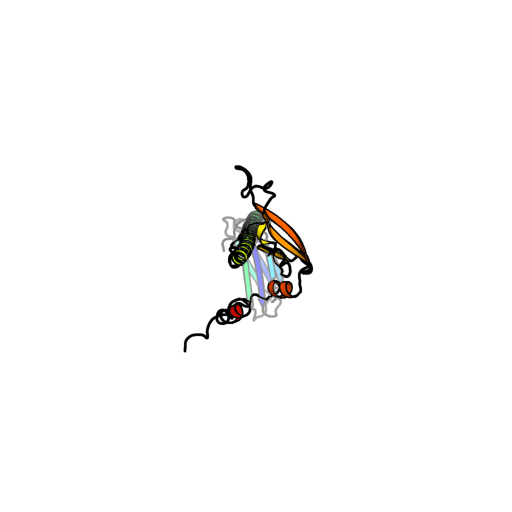.56 92 PRO A O 1
ATOM 717 N N . PRO A 1 93 ? 11.168 -1.168 -28.189 1.00 70.31 93 PRO A N 1
ATOM 718 C CA . PRO A 1 93 ? 10.569 0.154 -28.096 1.00 70.31 93 PRO A CA 1
ATOM 719 C C . PRO A 1 93 ? 9.649 0.236 -26.873 1.00 70.31 93 PRO A C 1
ATOM 721 O O . PRO A 1 93 ? 8.933 -0.714 -26.538 1.00 70.31 93 PRO A O 1
ATOM 724 N N . ILE A 1 94 ? 9.665 1.386 -26.195 1.00 76.81 94 ILE A N 1
ATOM 725 C CA 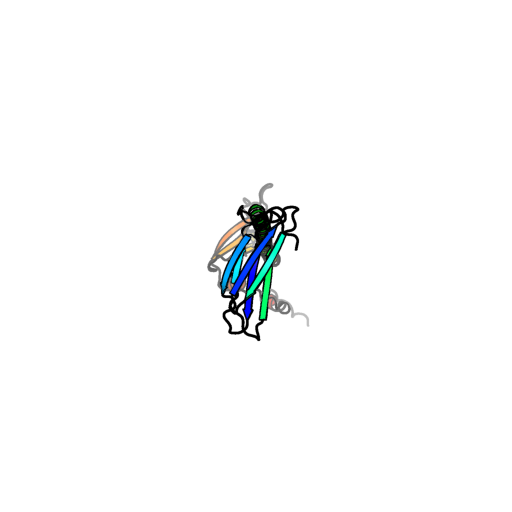. ILE A 1 94 ? 8.819 1.622 -25.021 1.00 76.81 94 ILE A CA 1
ATOM 726 C C . ILE A 1 94 ? 7.357 1.625 -25.473 1.00 76.81 94 ILE A C 1
ATOM 728 O O . ILE A 1 94 ? 6.904 2.533 -26.169 1.00 76.81 94 ILE A O 1
ATOM 732 N N . ASN A 1 95 ? 6.599 0.612 -25.052 1.00 83.31 95 ASN A N 1
ATOM 733 C CA . ASN A 1 95 ? 5.162 0.566 -25.285 1.00 83.31 95 ASN A CA 1
ATOM 734 C C . ASN A 1 95 ? 4.442 1.407 -24.221 1.00 83.31 95 ASN A C 1
ATOM 736 O O . ASN A 1 95 ? 4.156 0.940 -23.116 1.00 83.31 95 ASN A O 1
ATOM 740 N N . TRP A 1 96 ? 4.152 2.661 -24.569 1.00 87.81 96 TRP A N 1
ATOM 741 C CA . TRP A 1 96 ? 3.474 3.619 -23.693 1.00 87.81 96 TRP A CA 1
ATOM 742 C C . TRP A 1 96 ? 2.119 3.111 -23.190 1.00 87.81 96 TRP A C 1
ATOM 744 O O . TRP A 1 96 ? 1.775 3.328 -22.031 1.00 87.81 96 TRP A O 1
ATOM 754 N N . VAL A 1 97 ? 1.374 2.376 -24.021 1.00 90.12 97 VAL A N 1
ATOM 755 C CA . VAL A 1 97 ? 0.071 1.814 -23.638 1.00 90.12 97 VAL A CA 1
ATOM 756 C C . VAL A 1 97 ? 0.242 0.767 -22.540 1.00 90.12 97 VAL A C 1
ATOM 758 O O . VAL A 1 97 ? -0.432 0.838 -21.514 1.00 90.12 97 VAL A O 1
ATOM 761 N N . LEU A 1 98 ? 1.186 -0.164 -22.712 1.00 88.38 98 LEU A N 1
ATOM 762 C CA . LEU A 1 98 ? 1.482 -1.190 -21.707 1.00 88.38 98 LEU A CA 1
ATOM 763 C C . LEU A 1 98 ? 1.920 -0.560 -20.377 1.00 88.38 98 LEU A C 1
ATOM 765 O O . LEU A 1 98 ? 1.472 -0.986 -19.313 1.00 88.38 98 LEU A O 1
ATOM 769 N N . PHE A 1 99 ? 2.748 0.485 -20.440 1.00 92.00 99 PHE A N 1
ATOM 770 C CA . PHE A 1 99 ? 3.187 1.227 -19.261 1.00 92.00 99 PHE A CA 1
ATOM 771 C C . PHE A 1 99 ? 2.006 1.823 -18.477 1.00 92.00 99 PHE A C 1
ATOM 773 O O . PHE A 1 99 ? 1.895 1.599 -17.269 1.00 92.00 99 PHE A O 1
ATOM 780 N N . PHE A 1 100 ? 1.083 2.516 -19.153 1.00 94.00 100 PHE A N 1
ATOM 781 C CA . PHE A 1 100 ? -0.088 3.105 -18.497 1.00 94.00 100 PHE A CA 1
ATOM 782 C C . PHE A 1 100 ? -1.040 2.054 -17.916 1.00 94.00 100 PHE A C 1
ATOM 784 O O . PHE A 1 100 ? -1.560 2.255 -16.818 1.00 94.00 100 PHE A O 1
ATOM 791 N N . VAL A 1 101 ? -1.243 0.925 -18.603 1.00 95.75 101 VAL A N 1
ATOM 792 C CA . VAL A 1 101 ? -2.114 -0.161 -18.120 1.00 95.75 101 VAL A CA 1
ATOM 793 C C . VAL A 1 101 ? -1.575 -0.765 -16.823 1.00 95.75 101 VAL A C 1
ATOM 795 O O . VAL A 1 101 ? -2.326 -0.920 -15.861 1.00 95.75 101 VAL A O 1
ATOM 798 N N . ILE A 1 102 ? -0.275 -1.064 -16.763 1.00 95.88 102 ILE A N 1
ATOM 799 C CA . ILE A 1 102 ? 0.353 -1.638 -15.564 1.00 95.88 102 ILE A CA 1
ATOM 800 C C . ILE A 1 102 ? 0.307 -0.639 -14.402 1.00 95.88 102 ILE A C 1
ATOM 802 O O . ILE A 1 102 ? -0.041 -1.010 -13.279 1.00 95.88 102 ILE A O 1
ATOM 806 N N . PHE A 1 103 ? 0.613 0.634 -14.669 1.00 96.06 103 PHE A N 1
ATOM 807 C CA . PHE A 1 103 ? 0.560 1.688 -13.658 1.00 96.06 103 PHE A CA 1
ATOM 808 C C . PHE A 1 103 ? -0.852 1.854 -13.080 1.00 96.06 103 PHE A C 1
ATOM 810 O O . PHE A 1 103 ? -1.026 1.858 -11.860 1.00 96.06 103 PHE A O 1
ATOM 817 N N . ALA A 1 104 ? -1.870 1.922 -13.943 1.00 96.31 104 ALA A N 1
ATOM 818 C CA . ALA A 1 104 ? -3.262 2.042 -13.524 1.00 96.31 104 ALA A CA 1
ATOM 819 C C . ALA A 1 104 ? -3.734 0.813 -12.733 1.00 96.31 104 ALA A C 1
ATOM 821 O O . ALA A 1 104 ? -4.372 0.963 -11.692 1.00 96.31 104 ALA A O 1
ATOM 822 N N . ALA A 1 105 ? -3.380 -0.400 -13.172 1.00 97.31 105 ALA A N 1
ATOM 823 C CA . ALA A 1 105 ? -3.712 -1.628 -12.452 1.00 97.31 105 ALA A CA 1
ATOM 824 C C . ALA A 1 105 ? -3.102 -1.640 -11.041 1.00 97.31 105 ALA A C 1
ATOM 826 O O . ALA A 1 105 ? -3.795 -1.936 -10.068 1.00 97.31 105 ALA A O 1
ATOM 827 N N . CYS A 1 106 ? -1.832 -1.248 -10.913 1.00 97.50 106 CYS A N 1
ATOM 828 C CA . CYS A 1 106 ? -1.163 -1.126 -9.620 1.00 97.50 106 CYS A CA 1
ATOM 829 C C . CYS A 1 106 ? -1.858 -0.095 -8.718 1.00 97.50 106 CYS A C 1
ATOM 831 O O . CYS A 1 106 ? -2.134 -0.369 -7.549 1.00 97.50 106 CYS A O 1
ATOM 833 N N . PHE A 1 107 ? -2.218 1.066 -9.270 1.00 97.62 107 PHE A N 1
ATOM 834 C CA . PHE A 1 107 ? -2.929 2.104 -8.530 1.00 97.62 107 PHE A CA 1
ATOM 835 C C . PHE A 1 107 ? -4.286 1.618 -8.000 1.00 97.62 107 PHE A C 1
ATOM 837 O O . PHE A 1 107 ? -4.606 1.841 -6.833 1.00 97.62 107 PHE A O 1
ATOM 844 N N . ILE A 1 108 ? -5.056 0.889 -8.815 1.00 97.06 108 ILE A N 1
ATOM 845 C CA . ILE A 1 108 ? -6.332 0.301 -8.386 1.00 97.06 108 ILE A CA 1
ATOM 846 C C . ILE A 1 108 ? -6.116 -0.702 -7.247 1.00 97.06 108 ILE A C 1
ATOM 848 O O . ILE A 1 108 ? -6.840 -0.653 -6.253 1.00 97.06 108 ILE A O 1
ATOM 852 N N . VAL A 1 109 ? -5.102 -1.570 -7.338 1.00 97.81 109 VAL A N 1
ATOM 853 C CA . VAL A 1 109 ? -4.774 -2.521 -6.260 1.00 97.81 109 VAL A CA 1
ATOM 854 C C . VAL A 1 109 ? -4.444 -1.786 -4.958 1.00 97.81 109 VAL A C 1
ATOM 856 O O . VAL A 1 109 ? -4.963 -2.150 -3.901 1.00 97.81 109 VAL A O 1
ATOM 859 N N . LEU A 1 110 ? -3.647 -0.715 -5.015 1.00 96.94 110 LEU A N 1
ATOM 860 C CA . LEU A 1 110 ? -3.322 0.090 -3.835 1.00 96.94 110 LEU A CA 1
ATOM 861 C C . LEU A 1 110 ? -4.557 0.771 -3.230 1.00 96.94 110 LEU A C 1
ATOM 863 O O . LEU A 1 110 ? -4.703 0.783 -2.007 1.00 96.94 110 LEU A O 1
ATOM 867 N N . LEU A 1 111 ? -5.474 1.283 -4.057 1.00 96.62 111 LEU A N 1
ATOM 868 C CA . LEU A 1 111 ? -6.734 1.860 -3.577 1.00 96.62 111 LEU A CA 1
ATOM 869 C C . LEU A 1 111 ? -7.627 0.822 -2.894 1.00 96.62 111 LEU A C 1
ATOM 871 O O . LEU A 1 111 ? -8.220 1.119 -1.857 1.00 96.62 111 LEU A O 1
ATOM 875 N N . VAL A 1 112 ? -7.698 -0.401 -3.426 1.00 98.00 112 VAL A N 1
ATOM 876 C CA . VAL A 1 112 ? -8.443 -1.497 -2.792 1.00 98.00 112 VAL A CA 1
ATOM 877 C C . VAL A 1 112 ? -7.840 -1.832 -1.429 1.00 98.00 112 VAL A C 1
ATOM 879 O O . VAL A 1 112 ? -8.574 -1.913 -0.447 1.00 98.00 112 VAL A O 1
ATOM 882 N N . VAL A 1 113 ? -6.513 -1.958 -1.331 1.00 98.19 113 VAL A N 1
ATOM 883 C CA . VAL A 1 113 ? -5.830 -2.211 -0.051 1.00 98.19 113 VAL A CA 1
ATOM 884 C C . VAL A 1 113 ? -6.098 -1.083 0.947 1.00 98.19 113 VAL A C 1
ATOM 886 O O . VAL A 1 113 ? -6.457 -1.354 2.092 1.00 98.19 113 VAL A O 1
ATOM 889 N N . ALA A 1 114 ? -5.995 0.177 0.520 1.00 97.69 114 ALA A N 1
ATOM 890 C CA . ALA A 1 114 ? -6.304 1.327 1.366 1.00 97.69 114 ALA A CA 1
ATOM 891 C C . ALA A 1 114 ? -7.767 1.307 1.849 1.00 97.69 114 ALA A C 1
ATOM 893 O O . ALA A 1 114 ? -8.028 1.508 3.037 1.00 97.69 114 ALA A O 1
ATOM 894 N N . GLY A 1 115 ? -8.714 0.994 0.959 1.00 97.69 115 GLY A N 1
ATOM 895 C CA . GLY A 1 115 ? -10.131 0.841 1.289 1.00 97.69 115 GLY A CA 1
ATOM 896 C C . GLY A 1 115 ? -10.399 -0.296 2.280 1.00 97.69 115 GLY A C 1
ATOM 897 O O . GLY A 1 115 ? -11.164 -0.118 3.227 1.00 97.69 115 GLY A O 1
ATOM 898 N N . LEU A 1 116 ? -9.732 -1.444 2.128 1.00 97.75 116 LEU A N 1
ATOM 899 C CA . LEU A 1 116 ? -9.838 -2.571 3.060 1.00 97.75 116 LEU A CA 1
ATOM 900 C C . LEU A 1 116 ? -9.276 -2.223 4.440 1.00 97.75 116 LEU A C 1
ATOM 902 O O . LEU A 1 116 ? -9.938 -2.466 5.448 1.00 97.75 116 LEU A O 1
ATOM 906 N N . LEU A 1 117 ? -8.090 -1.612 4.500 1.00 97.06 117 LEU A N 1
ATOM 907 C CA . LEU A 1 117 ? -7.493 -1.155 5.757 1.00 97.06 117 LEU A CA 1
ATOM 908 C C . LEU A 1 117 ? -8.387 -0.131 6.459 1.00 97.06 117 LEU A C 1
ATOM 910 O O . LEU A 1 117 ? -8.568 -0.199 7.676 1.00 97.06 117 LEU A O 1
ATOM 914 N N . TRP A 1 118 ? -8.995 0.779 5.697 1.00 96.81 118 TRP A N 1
ATOM 915 C CA . TRP A 1 118 ? -9.973 1.727 6.217 1.00 96.81 118 TRP A CA 1
ATOM 916 C C . TRP A 1 118 ? -11.207 1.022 6.786 1.00 96.81 118 TRP A C 1
ATOM 918 O O . TRP A 1 118 ? -11.600 1.295 7.920 1.00 96.81 118 TRP A O 1
ATOM 928 N N . MET A 1 119 ? -11.786 0.069 6.054 1.00 97.06 119 MET A N 1
ATOM 929 C CA . MET A 1 119 ? -12.938 -0.708 6.522 1.00 97.06 119 MET A CA 1
ATOM 930 C C . MET A 1 119 ? -12.618 -1.517 7.784 1.00 97.06 119 MET A C 1
ATOM 932 O O . MET A 1 119 ? -13.424 -1.548 8.715 1.00 97.06 119 MET A O 1
ATOM 936 N N . ILE A 1 120 ? -11.429 -2.119 7.868 1.00 96.81 120 ILE A N 1
ATOM 937 C CA . ILE A 1 120 ? -10.957 -2.820 9.069 1.00 96.81 120 ILE A CA 1
ATOM 938 C C . ILE A 1 120 ? -10.810 -1.838 10.234 1.00 96.81 120 ILE A C 1
ATOM 940 O O . ILE A 1 120 ? -11.315 -2.104 11.326 1.00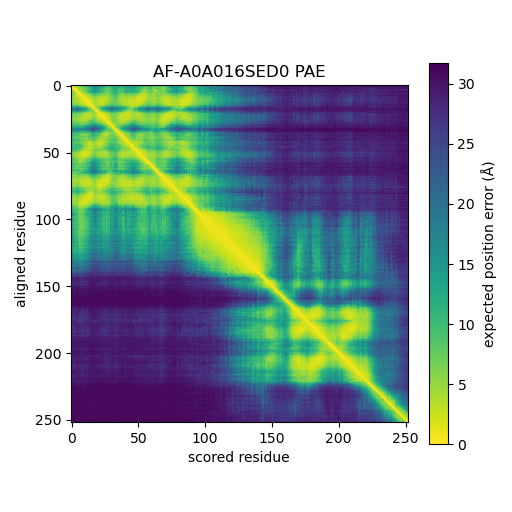 96.81 120 ILE A O 1
ATOM 944 N N . LYS A 1 121 ? -10.173 -0.681 10.013 1.00 96.75 121 LYS A N 1
ATOM 945 C CA . LYS A 1 121 ? -10.036 0.370 11.030 1.00 96.75 121 LYS A CA 1
ATOM 946 C C . LYS A 1 121 ? -11.406 0.817 11.546 1.00 96.75 121 LYS A C 1
ATOM 948 O O . LYS A 1 121 ? -11.604 0.843 12.760 1.00 96.75 121 LYS A O 1
ATOM 953 N N . LEU A 1 122 ? -12.355 1.097 10.648 1.00 96.12 122 LEU A N 1
ATOM 954 C CA . LEU A 1 122 ? -13.735 1.445 10.997 1.00 96.12 122 LEU A CA 1
ATOM 955 C C . LEU A 1 122 ? -14.395 0.344 11.838 1.00 96.12 122 LEU A C 1
ATOM 957 O O . LEU A 1 122 ? -15.000 0.630 12.872 1.00 96.12 122 LEU A O 1
ATOM 961 N N . ARG A 1 123 ? -14.240 -0.926 11.441 1.00 95.56 123 ARG A N 1
ATOM 962 C CA . ARG A 1 123 ? -14.798 -2.080 12.161 1.00 95.56 123 ARG A CA 1
ATOM 963 C C . ARG A 1 123 ? -14.227 -2.201 13.578 1.00 95.56 123 ARG A C 1
ATOM 965 O O . ARG A 1 123 ? -14.992 -2.399 14.521 1.00 95.56 123 ARG A O 1
ATOM 972 N N . ILE A 1 124 ? -12.911 -2.051 13.739 1.00 96.06 124 ILE A N 1
ATOM 973 C CA . ILE A 1 124 ? -12.226 -2.099 15.043 1.00 96.06 124 ILE A CA 1
ATOM 974 C C . ILE A 1 124 ? -12.694 -0.954 15.942 1.00 96.06 124 ILE A C 1
ATOM 976 O O . ILE A 1 124 ? -12.902 -1.144 17.141 1.00 96.06 124 ILE A O 1
ATOM 980 N N . GLU A 1 125 ? -12.867 0.238 15.379 1.00 95.62 125 GLU A N 1
ATOM 981 C CA . GLU A 1 125 ? -13.294 1.408 16.137 1.00 95.62 125 GLU A CA 1
ATOM 982 C C . GLU A 1 125 ? -14.715 1.240 16.691 1.00 95.62 125 GLU A C 1
ATOM 984 O O . GLU A 1 125 ? -14.959 1.503 17.871 1.00 95.62 125 GLU A O 1
ATOM 989 N N . VAL A 1 126 ? -15.636 0.720 15.875 1.00 95.94 126 VAL A N 1
ATOM 990 C CA . VAL A 1 126 ? -16.996 0.370 16.313 1.00 95.94 126 VAL A CA 1
ATOM 991 C C . VAL A 1 126 ? -16.966 -0.733 17.373 1.00 95.94 126 VAL A C 1
ATOM 993 O O . VAL A 1 126 ? -17.626 -0.605 18.404 1.00 95.94 126 VAL A O 1
ATOM 996 N N . TYR A 1 127 ? -16.166 -1.782 17.164 1.00 95.00 127 TYR A N 1
ATOM 997 C CA . TYR A 1 127 ? -16.027 -2.880 18.123 1.00 95.00 127 TYR A CA 1
ATOM 998 C C . TYR A 1 127 ? -15.545 -2.383 19.494 1.00 95.00 127 TYR A C 1
ATOM 1000 O O . TYR A 1 127 ? -16.162 -2.677 20.516 1.00 95.00 127 TYR A O 1
ATOM 1008 N N . ARG A 1 128 ? -14.502 -1.543 19.522 1.00 95.19 128 ARG A N 1
ATOM 1009 C CA . ARG A 1 128 ? -13.978 -0.948 20.762 1.00 95.19 128 ARG A CA 1
ATOM 1010 C C . ARG A 1 128 ? -15.007 -0.089 21.494 1.00 95.19 128 ARG A C 1
ATOM 1012 O O . ARG A 1 128 ? -15.048 -0.125 22.720 1.00 95.19 128 ARG A O 1
ATOM 1019 N N . ARG A 1 129 ? -15.825 0.684 20.772 1.00 94.50 129 ARG A N 1
ATOM 1020 C CA . ARG A 1 129 ? -16.902 1.485 21.384 1.00 94.50 129 ARG A CA 1
ATOM 1021 C C . ARG A 1 129 ? -17.972 0.602 22.023 1.00 94.50 129 ARG A C 1
ATOM 1023 O O . ARG A 1 129 ? -18.422 0.907 23.122 1.00 94.50 129 ARG A O 1
ATOM 1030 N N . ASN A 1 130 ? -18.356 -0.484 21.356 1.00 95.38 130 ASN A N 1
ATOM 1031 C CA . ASN A 1 130 ? -19.353 -1.409 21.890 1.00 95.38 130 ASN A CA 1
ATOM 1032 C C . ASN A 1 130 ? -18.847 -2.144 23.132 1.00 95.38 130 ASN A C 1
ATOM 1034 O O . ASN A 1 130 ? -19.606 -2.257 24.087 1.00 95.38 130 ASN A O 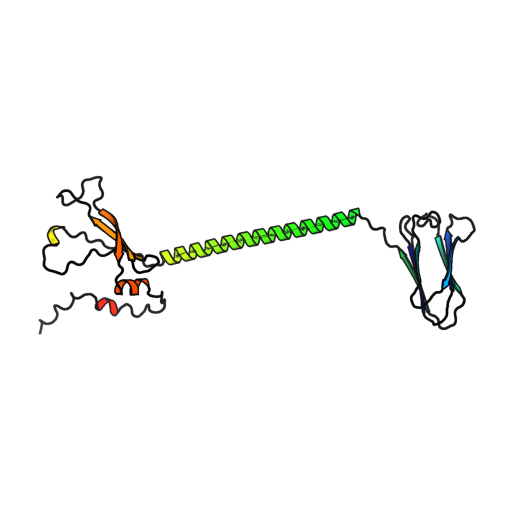1
ATOM 1038 N N . GLN A 1 131 ? -17.578 -2.562 23.154 1.00 94.06 131 GLN A N 1
ATOM 1039 C CA . GLN A 1 131 ? -17.000 -3.215 24.329 1.00 94.06 131 GLN A CA 1
ATOM 1040 C C . GLN A 1 131 ? -17.056 -2.309 25.563 1.00 94.06 131 GLN A C 1
ATOM 1042 O O . GLN A 1 131 ? -17.588 -2.712 26.587 1.00 94.06 131 GLN A O 1
ATOM 1047 N N . ARG A 1 132 ? -16.623 -1.045 25.434 1.00 93.38 132 ARG A N 1
ATOM 1048 C CA . ARG A 1 132 ? -16.683 -0.071 26.541 1.00 93.38 132 ARG A CA 1
ATOM 1049 C C . ARG A 1 132 ? -18.095 0.102 27.097 1.00 93.38 132 ARG A C 1
ATOM 1051 O O . ARG A 1 132 ? -18.259 0.216 28.302 1.00 93.38 132 ARG A O 1
ATOM 1058 N N . ARG A 1 133 ? -19.107 0.114 26.220 1.00 92.12 133 ARG A N 1
ATOM 1059 C CA . ARG A 1 133 ? -20.513 0.202 26.633 1.00 92.12 133 ARG A CA 1
ATOM 1060 C C . ARG A 1 133 ? -20.945 -1.041 27.415 1.00 92.12 133 ARG A C 1
ATOM 1062 O O . ARG A 1 133 ? -21.674 -0.911 28.388 1.00 92.12 133 ARG A O 1
ATOM 1069 N N . ILE A 1 134 ? -20.535 -2.232 26.978 1.00 93.38 134 ILE A N 1
ATOM 1070 C CA . ILE A 1 134 ? -20.869 -3.486 27.667 1.00 93.38 134 ILE A CA 1
ATOM 1071 C C . ILE A 1 134 ? -20.219 -3.509 29.051 1.00 93.38 134 ILE A C 1
ATOM 1073 O O . ILE A 1 134 ? -20.920 -3.754 30.026 1.00 93.38 134 ILE A O 1
ATOM 1077 N N . ASP A 1 135 ? -18.934 -3.164 29.139 1.00 90.44 135 ASP A N 1
ATOM 1078 C CA . ASP A 1 135 ? -18.199 -3.120 30.406 1.00 90.44 135 ASP A CA 1
ATOM 1079 C C . ASP A 1 135 ? -18.832 -2.104 31.386 1.00 90.44 135 ASP A C 1
ATOM 1081 O O . ASP A 1 135 ? -18.948 -2.365 32.582 1.00 90.44 135 ASP A O 1
ATOM 1085 N N . GLU A 1 136 ? -19.300 -0.954 30.885 1.00 88.31 136 GLU A N 1
ATOM 1086 C CA . GLU A 1 136 ? -20.022 0.052 31.677 1.00 88.31 136 GLU A CA 1
ATOM 1087 C C . GLU A 1 136 ? -21.364 -0.481 32.203 1.00 88.31 136 GLU A C 1
ATOM 1089 O O . GLU A 1 136 ? -21.672 -0.325 33.386 1.00 88.31 136 GLU A O 1
ATOM 1094 N N . ILE A 1 137 ? -22.147 -1.152 31.350 1.00 85.88 137 ILE A N 1
ATOM 1095 C CA . ILE A 1 137 ? -23.419 -1.774 31.745 1.00 85.88 137 ILE A CA 1
ATOM 1096 C C . ILE A 1 137 ? -23.181 -2.885 32.775 1.00 85.88 137 ILE A C 1
ATOM 1098 O O . ILE A 1 137 ? -23.942 -3.002 33.735 1.00 85.88 137 ILE A O 1
ATOM 1102 N N . GLU A 1 138 ? -22.126 -3.682 32.616 1.00 86.31 138 GLU A N 1
ATOM 1103 C CA . GLU A 1 138 ? -21.767 -4.736 33.563 1.00 86.31 138 GLU A CA 1
ATOM 1104 C C . GLU A 1 138 ? -21.325 -4.157 34.910 1.00 86.31 138 GLU A C 1
ATOM 1106 O O . GLU A 1 138 ? -21.788 -4.619 35.954 1.00 86.31 138 GLU A O 1
ATOM 1111 N N . HIS A 1 139 ? -20.522 -3.084 34.914 1.00 83.38 139 HIS A N 1
ATOM 1112 C CA . HIS A 1 139 ? -20.195 -2.359 36.147 1.00 83.38 139 HIS A CA 1
ATOM 1113 C C . HIS A 1 139 ? -21.464 -1.840 36.825 1.00 83.38 139 HIS A C 1
ATOM 1115 O O . HIS A 1 139 ? -21.644 -2.061 38.023 1.00 83.38 139 HIS A O 1
ATOM 1121 N N . MET A 1 140 ? -22.392 -1.241 36.070 1.00 75.56 140 MET A N 1
ATOM 1122 C CA . MET A 1 140 ? -23.684 -0.789 36.596 1.00 75.56 140 MET A CA 1
ATOM 1123 C C . MET A 1 140 ? -24.530 -1.937 37.170 1.00 75.56 140 MET A C 1
ATOM 1125 O O . MET A 1 140 ? -25.148 -1.754 38.218 1.00 75.56 140 MET A O 1
ATOM 1129 N N . ALA A 1 141 ? -24.534 -3.110 36.533 1.00 76.62 141 ALA A N 1
ATOM 1130 C CA . ALA A 1 141 ? -25.292 -4.285 36.967 1.00 76.62 141 ALA A CA 1
ATOM 1131 C C . ALA A 1 141 ? -24.646 -5.042 38.143 1.00 76.62 141 ALA A C 1
ATOM 1133 O O . ALA A 1 141 ? -25.346 -5.683 38.922 1.00 76.62 141 ALA A O 1
ATOM 1134 N N . SER A 1 142 ? -23.318 -4.970 38.285 1.00 73.31 142 SER A N 1
ATOM 1135 C CA . SER A 1 142 ? -22.553 -5.601 39.373 1.00 73.31 142 SER A CA 1
ATOM 1136 C C . SER A 1 142 ? -22.730 -4.904 40.725 1.00 73.31 142 SER A C 1
ATOM 1138 O O . SER A 1 142 ? -22.433 -5.485 41.775 1.00 73.31 142 SER A O 1
ATOM 1140 N N . ARG A 1 143 ? -23.247 -3.667 40.715 1.00 76.56 143 ARG A N 1
ATOM 1141 C CA . ARG A 1 143 ? -23.653 -2.964 41.934 1.00 76.56 143 ARG A CA 1
ATOM 1142 C C . ARG A 1 143 ? -24.683 -3.844 42.644 1.00 76.56 143 ARG A C 1
ATOM 1144 O O . ARG A 1 143 ? -25.626 -4.293 41.997 1.00 76.56 143 ARG A O 1
ATOM 1151 N N . PRO A 1 144 ? -24.536 -4.119 43.953 1.00 65.38 144 PRO A N 1
ATOM 1152 C CA . PRO A 1 144 ? -25.488 -4.962 44.662 1.00 65.38 144 PRO A CA 1
ATOM 1153 C C . PRO A 1 144 ? -26.886 -4.374 44.470 1.00 65.38 144 PRO A C 1
ATOM 1155 O O . PRO A 1 144 ? -27.130 -3.243 44.890 1.00 65.38 144 PRO A O 1
ATOM 1158 N N . PHE A 1 145 ? -27.779 -5.118 43.805 1.00 60.19 145 PHE A N 1
ATOM 1159 C CA . PHE A 1 145 ? -29.176 -4.729 43.657 1.00 60.19 145 PHE A CA 1
ATOM 1160 C C . PHE A 1 145 ? -29.740 -4.503 45.059 1.00 60.19 145 PHE A C 1
ATOM 1162 O O . PHE A 1 145 ? -30.001 -5.452 45.802 1.00 60.19 145 PHE A O 1
ATOM 1169 N N . SER A 1 146 ? -29.861 -3.233 45.445 1.00 57.84 146 SER A N 1
ATOM 1170 C CA . SER A 1 146 ? -30.437 -2.831 46.720 1.00 57.84 146 SER A CA 1
ATOM 1171 C C . SER A 1 146 ? -31.923 -3.165 46.660 1.00 57.84 146 SER A C 1
ATOM 1173 O O . SER A 1 146 ? -32.735 -2.396 46.153 1.00 57.84 146 SER A O 1
ATOM 1175 N N . SER A 1 147 ? -32.277 -4.375 47.087 1.00 54.97 147 SER A N 1
ATOM 1176 C CA . SER A 1 147 ? -33.672 -4.759 47.271 1.00 54.97 147 SER A CA 1
ATOM 1177 C C . SER A 1 147 ? -34.175 -4.055 48.519 1.00 54.97 147 SER A C 1
ATOM 1179 O O . SER A 1 147 ? -33.753 -4.364 49.633 1.00 54.97 147 SER A O 1
ATOM 1181 N N . ILE A 1 148 ? -35.052 -3.074 48.332 1.00 58.94 148 ILE A N 1
ATOM 1182 C CA . ILE A 1 148 ? -35.561 -2.263 49.433 1.00 58.94 148 ILE A CA 1
ATOM 1183 C C . ILE A 1 148 ? -36.860 -2.893 49.921 1.00 58.94 148 ILE A C 1
ATOM 1185 O O . ILE A 1 148 ? -37.879 -2.874 49.232 1.00 58.94 148 ILE A O 1
ATOM 1189 N N . LYS A 1 149 ? -36.819 -3.474 51.123 1.00 54.28 149 LYS A N 1
ATOM 1190 C CA . LYS A 1 149 ? -38.019 -3.948 51.813 1.00 54.28 149 LYS A CA 1
ATOM 1191 C C . LYS A 1 149 ? -38.753 -2.733 52.378 1.00 54.28 149 LYS A C 1
ATOM 1193 O O . LYS A 1 149 ? -38.300 -2.132 53.347 1.00 54.28 149 LYS A O 1
ATOM 1198 N N . LEU A 1 150 ? -39.868 -2.367 51.753 1.00 61.03 150 LEU A N 1
ATOM 1199 C CA . LEU A 1 150 ? -40.724 -1.278 52.214 1.00 61.03 150 LEU A CA 1
ATOM 1200 C C . LEU A 1 150 ? -41.713 -1.804 53.253 1.00 61.03 150 LEU A C 1
ATOM 1202 O O . LEU A 1 150 ? -42.593 -2.601 52.935 1.00 61.03 150 LEU A O 1
ATOM 1206 N N . GLU A 1 151 ? -41.574 -1.346 54.492 1.00 60.84 151 GLU A N 1
ATOM 1207 C CA . GLU A 1 151 ? -42.581 -1.538 55.530 1.00 60.84 151 GLU A CA 1
ATOM 1208 C C . GLU A 1 151 ? -43.509 -0.318 55.525 1.00 60.84 151 GLU A C 1
ATOM 1210 O O . GLU A 1 151 ? -43.123 0.783 55.918 1.00 60.84 151 GLU A O 1
ATOM 1215 N N . LEU A 1 152 ? -44.726 -0.480 54.999 1.00 61.78 152 LEU A N 1
ATOM 1216 C CA . LEU A 1 152 ? -45.738 0.575 55.029 1.00 61.78 152 LEU A CA 1
ATOM 1217 C C . LEU A 1 152 ? -46.349 0.620 56.433 1.00 61.78 152 LEU A C 1
ATOM 1219 O O . LEU A 1 152 ? -47.350 -0.043 56.704 1.00 61.78 152 LEU A O 1
ATOM 1223 N N . THR A 1 153 ? -45.748 1.401 57.330 1.00 57.12 153 THR A N 1
ATOM 1224 C CA . THR A 1 153 ? -46.290 1.621 58.674 1.00 57.12 153 THR A CA 1
ATOM 1225 C C . THR A 1 153 ? -47.700 2.216 58.591 1.00 57.12 153 THR A C 1
ATOM 1227 O O . THR A 1 153 ? -47.990 3.095 57.772 1.00 57.12 153 THR A O 1
ATOM 1230 N N . ASN A 1 154 ? -48.600 1.731 59.450 1.00 57.00 154 ASN A N 1
ATOM 1231 C CA . ASN A 1 154 ? -49.942 2.285 59.606 1.00 57.00 154 ASN A CA 1
ATOM 1232 C C . ASN A 1 154 ? -49.832 3.777 60.009 1.00 57.00 154 ASN A C 1
ATOM 1234 O O . ASN A 1 154 ? -49.106 4.073 60.962 1.00 57.00 154 ASN A O 1
ATOM 1238 N N . PRO A 1 155 ? -50.518 4.722 59.330 1.00 54.84 155 PRO A N 1
ATOM 1239 C CA . PRO A 1 155 ? -50.431 6.164 59.608 1.00 54.84 155 PRO A CA 1
ATOM 1240 C C . PRO A 1 155 ? -50.709 6.571 61.067 1.00 54.84 155 PRO A C 1
ATOM 1242 O O . PRO A 1 155 ? -50.329 7.667 61.468 1.00 54.84 155 PRO A O 1
ATOM 1245 N N . HIS A 1 156 ? -51.306 5.697 61.882 1.00 49.09 156 HIS A N 1
ATOM 1246 C CA . HIS A 1 156 ? -51.515 5.924 63.316 1.00 49.09 156 HIS A CA 1
ATOM 1247 C C . HIS A 1 156 ? -50.280 5.700 64.212 1.00 49.09 156 HIS A C 1
ATOM 1249 O O . HIS A 1 156 ? -50.353 5.975 65.403 1.00 49.09 156 HIS A O 1
ATOM 1255 N N . CYS A 1 157 ? -49.143 5.239 63.679 1.00 46.59 157 CYS A N 1
ATOM 1256 C CA . CYS A 1 157 ? -47.930 4.967 64.468 1.00 46.59 157 CYS A CA 1
ATOM 1257 C C . CYS A 1 157 ? -46.926 6.142 64.514 1.00 46.59 157 CYS A C 1
ATOM 1259 O O . CYS A 1 157 ? -45.830 5.998 65.042 1.00 46.59 157 CYS A O 1
ATOM 1261 N N . PHE A 1 158 ? -47.263 7.316 63.967 1.00 52.41 158 PHE A N 1
ATOM 1262 C CA . PHE A 1 158 ? -46.399 8.507 64.075 1.00 52.41 158 PHE A CA 1
ATOM 1263 C C . PHE A 1 158 ? -46.572 9.280 65.392 1.00 52.41 158 PHE A C 1
ATOM 1265 O O . PHE A 1 158 ? -45.884 10.272 65.626 1.00 52.41 158 PHE A O 1
ATOM 1272 N N . THR A 1 159 ? -47.450 8.826 66.289 1.00 50.97 159 THR A N 1
ATOM 1273 C CA . THR A 1 159 ? -47.595 9.395 67.632 1.00 50.97 159 THR A CA 1
ATOM 1274 C C . THR A 1 159 ? -46.774 8.603 68.649 1.00 50.97 159 THR A C 1
ATOM 1276 O O . THR A 1 159 ? -47.337 7.765 69.342 1.00 50.97 159 THR A O 1
ATOM 1279 N N . ALA A 1 160 ? -45.462 8.857 68.744 1.00 45.53 160 ALA A N 1
ATOM 1280 C CA . ALA A 1 160 ? -44.682 8.660 69.979 1.00 45.53 160 ALA A CA 1
ATOM 1281 C C . ALA A 1 160 ? -43.215 9.129 69.833 1.00 45.53 160 ALA A C 1
ATOM 1283 O O . ALA A 1 160 ? -42.353 8.411 69.338 1.00 45.53 160 ALA A O 1
ATOM 1284 N N . THR A 1 161 ? -42.940 10.344 70.319 1.00 46.47 161 THR A N 1
ATOM 1285 C CA . THR A 1 161 ? -41.771 10.664 71.171 1.00 46.47 161 THR A CA 1
ATOM 1286 C C . THR A 1 161 ? -40.368 10.194 70.732 1.00 46.47 161 THR A C 1
ATOM 1288 O O . THR A 1 161 ? -39.655 9.561 71.509 1.00 46.47 161 THR A O 1
ATOM 1291 N N . GLY A 1 162 ? -39.914 10.572 69.535 1.00 51.97 162 GLY A N 1
ATOM 1292 C CA . GLY A 1 162 ? -38.508 10.446 69.120 1.00 51.97 162 GLY A CA 1
ATOM 1293 C C . GLY A 1 162 ? -38.135 11.463 68.033 1.00 51.97 162 GLY A C 1
ATOM 1294 O O . GLY A 1 162 ? -39.040 12.013 67.401 1.00 51.97 162 GLY A O 1
ATOM 1295 N N . PRO A 1 163 ? -36.836 11.762 67.810 1.00 46.28 163 PRO A N 1
ATOM 1296 C CA . PRO A 1 163 ? -36.419 12.653 66.729 1.00 46.28 163 PRO A CA 1
ATOM 1297 C C . PRO A 1 163 ? -36.944 12.098 65.405 1.00 46.28 163 PRO A C 1
ATOM 1299 O O . PRO A 1 163 ? -36.709 10.933 65.087 1.00 46.28 163 PRO A O 1
ATOM 1302 N N . VAL A 1 164 ? -37.688 12.922 64.663 1.00 48.94 164 VAL A N 1
ATOM 1303 C CA . VAL A 1 164 ? -38.303 12.556 63.382 1.00 48.94 164 VAL A CA 1
ATOM 1304 C C . VAL A 1 164 ? -37.193 12.140 62.418 1.00 48.94 164 VAL A C 1
ATOM 1306 O O . VAL A 1 164 ? -36.525 12.979 61.816 1.00 48.94 164 VAL A O 1
ATOM 1309 N N . GLN A 1 165 ? -36.955 10.835 62.298 1.00 56.19 165 GLN A N 1
ATOM 1310 C CA . GLN A 1 165 ? -36.080 10.291 61.273 1.00 56.19 165 GLN A CA 1
ATOM 1311 C C . GLN A 1 165 ? -36.778 10.531 59.934 1.00 56.19 165 GLN A C 1
ATOM 1313 O O . GLN A 1 165 ? -37.871 10.021 59.691 1.00 56.19 165 GLN A O 1
ATOM 1318 N N . GLY A 1 166 ? -36.179 11.383 59.100 1.00 62.94 166 GLY A N 1
ATOM 1319 C CA . GLY A 1 166 ? -36.690 11.678 57.765 1.00 62.94 166 GLY A CA 1
ATOM 1320 C C . GLY A 1 166 ? -36.816 10.414 56.900 1.00 62.94 166 GLY A C 1
ATOM 1321 O O . GLY A 1 166 ? -36.243 9.371 57.231 1.00 62.94 166 GLY A O 1
ATOM 1322 N N . PRO A 1 167 ? -37.557 10.484 55.781 1.00 66.19 167 PRO A N 1
ATOM 1323 C CA . PRO A 1 167 ? -37.754 9.335 54.905 1.00 66.19 167 PRO A CA 1
ATOM 1324 C C . PRO A 1 167 ? -36.405 8.798 54.407 1.00 66.19 167 PRO A C 1
ATOM 1326 O O . PRO A 1 167 ? -35.559 9.557 53.934 1.00 66.19 167 PRO A O 1
ATOM 1329 N N . THR A 1 168 ? -36.201 7.483 54.513 1.00 72.19 168 THR A N 1
ATOM 1330 C CA . THR A 1 168 ? -34.982 6.834 54.006 1.00 72.19 168 THR A CA 1
ATOM 1331 C C . THR A 1 168 ? -35.047 6.774 52.476 1.00 72.19 168 THR A C 1
ATOM 1333 O O . THR A 1 168 ? -36.014 6.220 51.946 1.00 72.19 168 THR A O 1
ATOM 1336 N N . PRO A 1 169 ? -34.065 7.335 51.745 1.00 74.69 169 PRO A N 1
ATOM 1337 C CA . PRO A 1 169 ? -34.100 7.323 50.291 1.00 74.69 169 PRO A CA 1
ATOM 1338 C C . PRO A 1 169 ? -33.827 5.935 49.711 1.00 74.69 169 PRO A C 1
ATOM 1340 O O . PRO A 1 169 ? -32.970 5.204 50.202 1.00 74.69 169 PRO A O 1
ATOM 1343 N N . LEU A 1 170 ? -34.545 5.598 48.636 1.00 77.75 170 LEU A N 1
ATOM 1344 C CA . LEU A 1 170 ? -34.351 4.375 47.856 1.00 77.75 170 LEU A CA 1
ATOM 1345 C C . LEU A 1 170 ? -33.030 4.412 47.083 1.00 77.75 170 LEU A C 1
ATOM 1347 O O . LEU A 1 170 ? -32.320 3.417 46.984 1.00 77.75 170 LEU A O 1
ATOM 1351 N N . SER A 1 171 ? -32.722 5.575 46.514 1.00 82.75 171 SER A N 1
ATOM 1352 C CA . SER A 1 171 ? -31.502 5.836 45.760 1.00 82.75 171 SER A CA 1
ATOM 1353 C C . SER A 1 171 ? -31.124 7.303 45.912 1.00 82.75 171 SER A C 1
ATOM 1355 O O . SER A 1 171 ? -32.004 8.160 46.039 1.00 82.75 171 SER A O 1
ATOM 1357 N N . VAL A 1 172 ? -29.823 7.582 45.908 1.00 81.00 172 VAL A N 1
ATOM 1358 C CA . VAL A 1 172 ? -29.272 8.936 45.936 1.00 81.00 172 VAL A CA 1
ATOM 1359 C C . VAL A 1 172 ? -28.282 9.065 44.789 1.00 81.00 172 VAL A C 1
ATOM 1361 O O . VAL A 1 172 ? -27.225 8.437 44.808 1.00 81.00 172 VAL A O 1
ATOM 1364 N N . GLU A 1 173 ? -28.623 9.887 43.805 1.00 82.69 173 GLU A N 1
ATOM 1365 C CA . GLU A 1 173 ? -27.740 10.222 42.692 1.00 82.69 173 GLU A CA 1
ATOM 1366 C C . GLU A 1 173 ? -27.087 11.584 42.966 1.00 82.69 173 GLU A C 1
ATOM 1368 O O . GLU A 1 173 ? -27.794 12.594 43.026 1.00 82.69 173 GLU A O 1
ATOM 1373 N N . PRO A 1 174 ? -25.766 11.658 43.193 1.00 82.19 174 PRO A N 1
ATOM 1374 C CA . PRO A 1 174 ? -25.095 12.937 43.376 1.00 82.19 174 PRO A CA 1
ATOM 1375 C C . PRO A 1 174 ? -25.077 13.734 42.065 1.00 82.19 174 PRO A C 1
ATOM 1377 O O . PRO A 1 174 ? -24.788 13.197 40.999 1.00 82.19 174 PRO A O 1
ATOM 1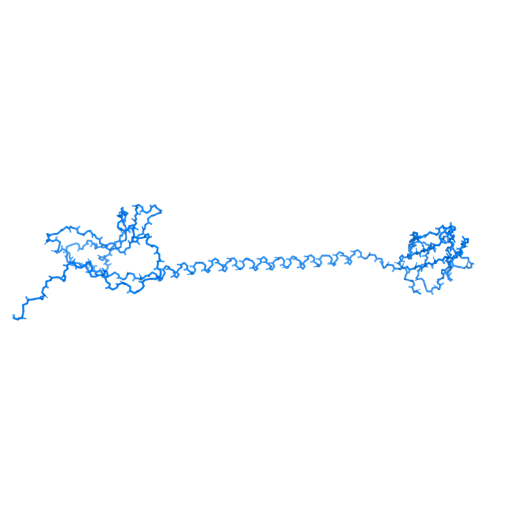380 N N . CYS A 1 175 ? -25.324 15.041 42.145 1.00 82.75 175 CYS A N 1
ATOM 1381 C CA . CYS A 1 175 ? -25.107 15.952 41.024 1.00 82.75 175 CYS A CA 1
ATOM 1382 C C . CYS A 1 175 ? -23.599 16.111 40.745 1.00 82.75 175 CYS A C 1
ATOM 1384 O O . CYS A 1 175 ? -22.763 15.814 41.599 1.00 82.75 175 CYS A O 1
ATOM 1386 N N . SER A 1 176 ? -23.234 16.665 39.583 1.00 80.19 176 SER A N 1
ATOM 1387 C CA . SER A 1 176 ? -21.833 16.822 39.134 1.00 80.19 176 SER A CA 1
ATOM 1388 C C . SER A 1 176 ? -20.897 17.534 40.124 1.00 80.19 176 SER A C 1
ATOM 1390 O O . SER A 1 176 ? -19.683 17.355 40.068 1.00 80.19 176 SER A O 1
ATOM 1392 N N . ASN A 1 177 ? -21.445 18.334 41.041 1.00 78.75 177 ASN A N 1
ATOM 1393 C CA . ASN A 1 177 ? -20.700 19.075 42.057 1.00 78.75 177 ASN A CA 1
ATOM 1394 C C . ASN A 1 177 ? -20.631 18.377 43.429 1.00 78.75 177 ASN A C 1
ATOM 1396 O O . ASN A 1 177 ? -20.029 18.938 44.342 1.00 78.75 177 ASN A O 1
ATOM 1400 N N . TYR A 1 178 ? -21.277 17.216 43.599 1.00 79.44 178 TYR A N 1
ATOM 1401 C CA . TYR A 1 178 ? -21.407 16.461 44.853 1.00 79.44 178 TYR A CA 1
ATOM 1402 C C . TYR A 1 178 ? -21.935 17.264 46.064 1.00 79.44 178 TYR A C 1
ATOM 1404 O O . TYR A 1 178 ? -21.862 16.803 47.199 1.00 79.44 178 TYR A O 1
ATOM 1412 N N . LYS A 1 179 ? -22.492 18.465 45.858 1.00 80.62 179 LYS A N 1
ATOM 1413 C CA . LYS A 1 179 ? -23.073 19.298 46.931 1.00 80.62 179 LYS A CA 1
ATOM 1414 C C . LYS A 1 179 ? -24.556 19.008 47.130 1.00 80.62 179 LYS A C 1
ATOM 1416 O O . LYS A 1 179 ? -25.074 19.104 48.241 1.00 80.62 179 LYS A O 1
ATOM 1421 N N . SER A 1 180 ? -25.230 18.649 46.049 1.00 86.56 180 SER A N 1
ATOM 1422 C CA . SER A 1 180 ? -26.626 18.236 46.022 1.00 86.56 180 SER A CA 1
ATOM 1423 C C . SER A 1 180 ? -26.755 16.891 45.322 1.00 86.56 180 SER A C 1
ATOM 1425 O O . SER A 1 180 ? -25.871 16.479 44.570 1.00 86.56 180 SER A O 1
ATOM 1427 N N . GLY A 1 181 ? -27.849 16.194 45.592 1.00 87.12 181 GLY A N 1
ATOM 1428 C CA . GLY A 1 181 ? -28.197 14.955 44.919 1.00 87.12 181 GLY A CA 1
ATOM 1429 C C . GLY A 1 181 ? -29.702 14.822 44.750 1.00 87.12 181 GLY A C 1
ATOM 1430 O O . GLY A 1 181 ? -30.484 15.487 45.433 1.00 87.12 181 GLY A O 1
ATOM 1431 N N . ILE A 1 182 ? -30.098 13.961 43.823 1.00 88.06 182 ILE A N 1
ATOM 1432 C CA . ILE A 1 182 ? -31.486 13.594 43.582 1.00 88.06 182 ILE A CA 1
ATOM 1433 C C . ILE A 1 182 ? -31.790 12.355 44.417 1.00 88.06 182 ILE A C 1
ATOM 1435 O O . ILE A 1 182 ? -31.162 11.307 44.269 1.00 88.06 182 ILE A O 1
ATOM 1439 N N . PHE A 1 183 ? -32.745 12.491 45.327 1.00 85.62 183 PHE A N 1
ATOM 1440 C CA . PHE A 1 183 ? -33.202 11.425 46.202 1.00 85.62 183 PHE A CA 1
ATOM 1441 C C . PHE A 1 183 ? -34.439 10.806 45.574 1.00 85.62 183 PHE A C 1
ATOM 1443 O O . PHE A 1 183 ? -35.408 11.505 45.291 1.00 85.62 183 PHE A O 1
ATOM 1450 N N . THR A 1 184 ? -34.422 9.494 45.384 1.00 86.44 184 THR A N 1
ATOM 1451 C CA . THR A 1 184 ? -35.597 8.731 44.962 1.00 86.44 184 THR A CA 1
ATOM 1452 C C . THR A 1 184 ? -36.293 8.194 46.207 1.00 86.44 184 THR A C 1
ATOM 1454 O O . THR A 1 184 ? -35.669 7.491 46.997 1.00 86.44 184 THR A O 1
ATOM 1457 N N . LEU A 1 185 ? -37.567 8.521 46.408 1.00 84.44 185 LEU A N 1
ATOM 1458 C CA . LEU A 1 185 ? -38.373 8.147 47.573 1.00 84.44 185 LEU A CA 1
ATOM 1459 C C . LEU A 1 185 ? -39.593 7.327 47.135 1.00 84.44 185 LEU A C 1
ATOM 1461 O O . LEU A 1 185 ? -40.192 7.608 46.100 1.00 84.44 185 LEU A O 1
ATOM 1465 N N . ALA A 1 186 ? -40.006 6.359 47.953 1.00 83.31 186 ALA A N 1
ATOM 1466 C CA . ALA A 1 186 ? -41.334 5.756 47.854 1.00 83.31 186 ALA A CA 1
ATOM 1467 C C . ALA A 1 186 ? -42.308 6.558 48.727 1.00 83.31 186 ALA A C 1
ATOM 1469 O O . ALA A 1 186 ? -42.074 6.725 49.923 1.00 83.31 186 ALA A O 1
ATOM 1470 N N . VAL A 1 187 ? -43.399 7.047 48.142 1.00 82.38 187 VAL A N 1
ATOM 1471 C CA . VAL A 1 187 ? -44.393 7.885 48.822 1.00 82.38 187 VAL A CA 1
ATOM 1472 C C . VAL A 1 187 ? -45.762 7.225 48.740 1.00 82.38 187 VAL A C 1
ATOM 1474 O O . VAL A 1 187 ? -46.202 6.811 47.668 1.00 82.38 187 VAL A O 1
ATOM 1477 N N . ARG A 1 188 ? -46.459 7.142 49.876 1.00 77.69 188 ARG A N 1
ATOM 1478 C CA . ARG A 1 188 ? -47.857 6.706 49.924 1.00 77.69 188 ARG A CA 1
ATOM 1479 C C . ARG A 1 188 ? -48.761 7.844 49.448 1.00 77.69 188 ARG A C 1
ATOM 1481 O O . ARG A 1 188 ? -48.716 8.940 50.000 1.00 77.69 188 ARG A O 1
ATOM 1488 N N . LEU A 1 189 ? -49.589 7.572 48.446 1.00 81.81 189 LEU A N 1
ATOM 1489 C CA . LEU A 1 189 ? -50.569 8.529 47.933 1.00 81.81 189 LEU A CA 1
ATOM 1490 C C . LEU A 1 189 ? -51.776 8.645 48.885 1.00 81.81 189 LEU A C 1
ATOM 1492 O O . LEU A 1 189 ? -52.078 7.691 49.612 1.00 81.81 189 LEU A O 1
ATOM 1496 N N . PRO A 1 190 ? -52.470 9.800 48.918 1.00 75.38 190 PRO A N 1
ATOM 1497 C CA . PRO A 1 190 ? -53.599 10.016 49.816 1.00 75.38 190 PRO A CA 1
ATOM 1498 C C . PRO A 1 190 ? -54.711 8.994 49.555 1.00 75.38 190 PRO A C 1
ATOM 1500 O O . PRO A 1 190 ? -55.251 8.902 48.456 1.00 75.38 190 PRO A O 1
ATOM 1503 N N . THR A 1 191 ? -55.085 8.237 50.588 1.00 72.50 191 THR A N 1
ATOM 1504 C CA . THR A 1 191 ? -56.094 7.167 50.498 1.00 72.50 191 THR A CA 1
ATOM 1505 C C . THR A 1 191 ? -57.503 7.623 50.897 1.00 72.50 191 THR A C 1
ATOM 1507 O O . THR A 1 191 ? -58.375 6.793 51.142 1.00 72.50 191 THR A O 1
ATOM 1510 N N . GLY A 1 192 ? -57.746 8.937 50.993 1.00 71.19 192 GLY A N 1
ATOM 1511 C CA . GLY A 1 192 ? -59.071 9.501 51.293 1.00 71.19 192 GLY A CA 1
ATOM 1512 C C . GLY A 1 192 ? -59.671 9.037 52.628 1.00 71.19 192 GLY A C 1
ATOM 1513 O O . GLY A 1 192 ? -60.883 8.884 52.731 1.00 71.19 192 GLY A O 1
ATOM 1514 N N . GLY A 1 193 ? -58.832 8.736 53.625 1.00 69.69 193 GLY A N 1
ATOM 1515 C CA . GLY A 1 193 ? -59.265 8.213 54.928 1.00 69.69 193 GLY A CA 1
ATOM 1516 C C . GLY A 1 193 ? -59.508 6.699 54.972 1.00 69.69 193 GLY A C 1
ATOM 1517 O O . GLY A 1 1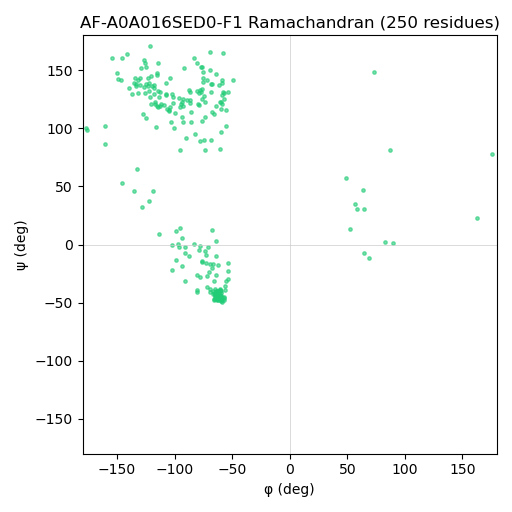93 ? -59.879 6.173 56.017 1.00 69.69 193 GLY A O 1
ATOM 1518 N N . ARG A 1 194 ? -59.279 5.970 53.871 1.00 70.88 194 ARG A N 1
ATOM 1519 C CA . ARG A 1 194 ? -59.366 4.501 53.830 1.00 70.88 194 ARG A CA 1
ATOM 1520 C C . ARG A 1 194 ? -58.015 3.843 54.108 1.00 70.88 194 ARG A C 1
ATOM 1522 O O . ARG A 1 194 ? -56.960 4.402 53.807 1.00 70.88 194 ARG A O 1
ATOM 1529 N N . ALA A 1 195 ? -58.047 2.626 54.652 1.00 69.94 195 ALA A N 1
ATOM 1530 C CA . ALA A 1 195 ? -56.844 1.843 54.941 1.00 69.94 195 ALA A CA 1
ATOM 1531 C C . ALA A 1 195 ? -56.072 1.431 53.670 1.00 69.94 195 ALA A C 1
ATOM 1533 O O . ALA A 1 195 ? -54.842 1.361 53.699 1.00 69.94 195 ALA A O 1
ATOM 1534 N N . THR A 1 196 ? -56.778 1.225 52.556 1.00 71.06 196 THR A N 1
ATOM 1535 C CA . THR A 1 196 ? -56.251 0.799 51.251 1.00 71.06 196 THR A CA 1
ATOM 1536 C C . THR A 1 196 ? -56.667 1.773 50.148 1.00 71.06 196 THR A C 1
ATOM 1538 O O . THR A 1 196 ? -57.655 2.500 50.292 1.00 71.06 196 THR A O 1
ATOM 1541 N N . THR A 1 197 ? -55.910 1.824 49.046 1.00 79.12 197 THR A N 1
ATOM 1542 C CA . THR A 1 197 ? -56.337 2.582 47.866 1.00 79.12 197 THR A CA 1
ATOM 1543 C C . THR A 1 197 ? -57.537 1.943 47.178 1.00 79.12 197 THR A C 1
ATOM 1545 O O . THR A 1 197 ? -57.698 0.723 47.228 1.00 79.12 197 THR A O 1
ATOM 1548 N N . PRO A 1 198 ? -58.391 2.752 46.526 1.00 78.31 198 PRO A N 1
ATOM 1549 C CA . PRO A 1 198 ? -59.503 2.234 45.749 1.00 78.31 198 PRO A CA 1
ATOM 1550 C C . PRO A 1 198 ? -59.017 1.397 44.559 1.00 78.31 198 PRO A C 1
ATOM 1552 O O . PRO A 1 198 ? -57.972 1.674 43.958 1.00 78.31 198 PRO A O 1
ATOM 1555 N N . ASN A 1 199 ? -59.805 0.376 44.219 1.00 76.94 199 ASN A N 1
ATOM 1556 C CA . ASN A 1 199 ? -59.522 -0.548 43.123 1.00 76.94 199 ASN A CA 1
ATOM 1557 C C . ASN A 1 199 ? -59.285 0.222 41.816 1.00 76.94 199 ASN A C 1
ATOM 1559 O O . ASN A 1 199 ? -60.070 1.098 41.460 1.00 76.94 199 ASN A O 1
ATOM 1563 N N . GLY A 1 200 ? -58.199 -0.105 41.114 1.00 79.81 200 GLY A N 1
ATOM 1564 C CA . GLY A 1 200 ? -57.808 0.567 39.871 1.00 79.81 200 GLY A CA 1
AT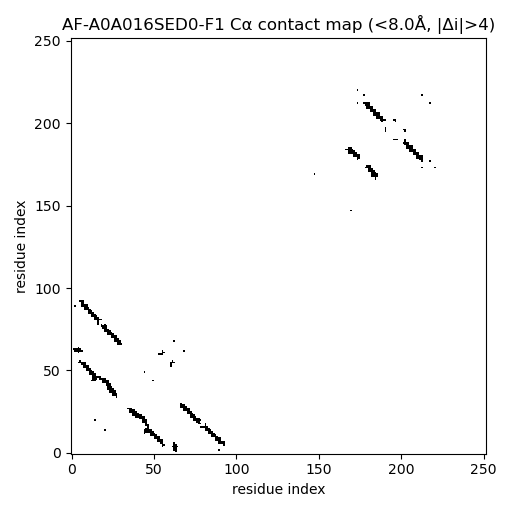OM 1565 C C . GLY A 1 200 ? -56.889 1.783 40.043 1.00 79.81 200 GLY A C 1
ATOM 1566 O O . GLY A 1 200 ? -56.509 2.381 39.042 1.00 79.81 200 GLY A O 1
ATOM 1567 N N . THR A 1 201 ? -56.486 2.138 41.270 1.00 80.19 201 THR A N 1
ATOM 1568 C CA . THR A 1 201 ? -55.520 3.224 41.529 1.00 80.19 201 THR A CA 1
ATOM 1569 C C . THR A 1 201 ? -54.309 2.735 42.326 1.00 80.19 201 THR A C 1
ATOM 1571 O O . THR A 1 201 ? -54.433 1.894 43.221 1.00 80.19 201 THR A O 1
ATOM 1574 N N . SER A 1 202 ? -53.120 3.263 42.016 1.00 80.50 202 SER A N 1
ATOM 1575 C CA . SER A 1 202 ? -51.909 2.970 42.792 1.00 80.50 202 SER A CA 1
ATOM 1576 C C . SER A 1 202 ? -51.918 3.741 44.114 1.00 80.50 202 SER A C 1
ATOM 1578 O O . SER A 1 202 ? -52.180 4.941 44.130 1.00 80.50 202 SER A O 1
ATOM 1580 N N . GLY A 1 203 ? -51.602 3.067 45.222 1.00 80.88 203 GLY A N 1
ATOM 1581 C CA . GLY A 1 203 ? -51.419 3.689 46.544 1.00 80.88 203 GLY A CA 1
ATOM 1582 C C . GLY A 1 203 ? -49.999 4.111 46.862 1.00 80.88 203 GLY A C 1
ATOM 1583 O O . GLY A 1 203 ? -49.751 4.687 47.921 1.00 80.88 203 GLY A O 1
ATOM 1584 N N . LEU A 1 204 ? -49.081 3.841 45.942 1.00 83.69 204 LEU A N 1
ATOM 1585 C CA . LEU A 1 204 ? -47.671 4.146 46.063 1.00 83.69 204 LEU A CA 1
ATOM 1586 C C . LEU A 1 204 ? -47.211 4.878 44.802 1.00 83.69 204 LEU A C 1
ATOM 1588 O O . LEU A 1 204 ? -47.565 4.494 43.686 1.00 83.69 204 LEU A O 1
ATOM 1592 N N . ALA A 1 205 ? -46.408 5.914 44.990 1.00 86.56 205 ALA A N 1
ATOM 1593 C CA . ALA A 1 205 ? -45.713 6.622 43.931 1.00 86.56 205 ALA A CA 1
ATOM 1594 C C . ALA A 1 205 ? -44.213 6.653 44.224 1.00 86.56 205 ALA A C 1
ATOM 1596 O O . ALA A 1 205 ? -43.788 6.632 45.381 1.00 86.56 205 ALA A O 1
ATOM 1597 N N . VAL A 1 206 ? -43.417 6.732 43.163 1.00 88.56 206 VAL A N 1
ATOM 1598 C CA . VAL A 1 206 ? -41.998 7.070 43.262 1.00 88.56 206 VAL A CA 1
ATOM 1599 C C . VAL A 1 206 ? -41.882 8.577 43.080 1.00 88.56 206 VAL A C 1
ATOM 1601 O O . VAL A 1 206 ? -42.375 9.119 42.093 1.00 88.56 206 VAL A O 1
ATOM 1604 N N . ALA A 1 207 ? -41.261 9.250 44.040 1.00 84.81 207 ALA A N 1
ATOM 1605 C CA . ALA A 1 207 ? -41.010 10.683 43.997 1.00 84.81 207 ALA A CA 1
ATOM 1606 C C . ALA A 1 207 ? -39.505 10.951 43.940 1.00 84.81 207 ALA A C 1
ATOM 1608 O O . ALA A 1 207 ? -38.713 10.213 44.522 1.00 84.81 207 ALA A O 1
ATOM 1609 N N . SER A 1 208 ? -39.118 12.032 43.271 1.00 87.62 208 SER A N 1
ATOM 1610 C CA . SER A 1 208 ? -37.744 12.529 43.248 1.00 87.62 208 SER A CA 1
ATOM 1611 C C . SER A 1 208 ? -37.666 13.874 43.962 1.00 87.62 208 SER A C 1
ATOM 1613 O O . SER A 1 208 ? -38.455 14.769 43.657 1.00 87.62 208 SER A O 1
ATOM 1615 N N . ALA A 1 209 ? -36.713 14.042 44.875 1.00 86.31 209 ALA A N 1
ATOM 1616 C CA . ALA A 1 209 ? -36.475 15.302 45.573 1.00 86.31 209 ALA A CA 1
ATOM 1617 C C . ALA A 1 209 ? -35.009 15.723 45.449 1.00 86.31 209 ALA A C 1
ATOM 1619 O O . ALA A 1 209 ? -34.107 14.907 45.621 1.00 86.31 209 ALA A O 1
ATOM 1620 N N . LEU A 1 210 ? -34.766 17.003 45.168 1.00 87.31 210 LEU A N 1
ATOM 1621 C CA . LEU A 1 210 ? -33.424 17.573 45.235 1.00 87.31 210 LEU A CA 1
ATOM 1622 C C . LEU A 1 210 ? -33.088 17.845 46.703 1.00 87.31 210 LEU A C 1
ATOM 1624 O O . LEU A 1 210 ? -33.779 18.618 47.368 1.00 87.31 210 LEU A O 1
ATOM 1628 N N . CYS A 1 211 ? -32.025 17.228 47.208 1.00 82.94 211 CYS A N 1
ATOM 1629 C CA . CYS A 1 211 ? -31.588 17.399 48.589 1.00 82.94 211 CYS A CA 1
ATOM 1630 C C . CYS A 1 211 ? -30.098 17.738 48.654 1.00 82.94 211 CYS A C 1
ATOM 1632 O O . CYS A 1 211 ? -29.307 17.368 47.783 1.00 82.94 211 CYS A O 1
ATOM 1634 N N . GLN A 1 212 ? -29.707 18.459 49.703 1.00 86.81 212 GLN A N 1
ATOM 1635 C CA . GLN A 1 212 ? -28.304 18.740 49.980 1.00 86.81 212 GLN A CA 1
ATOM 1636 C C . GLN A 1 212 ? -27.651 17.510 50.618 1.00 86.81 212 GLN A C 1
ATOM 1638 O O . GLN A 1 212 ? -28.211 16.911 51.537 1.00 86.81 212 GLN A O 1
ATOM 1643 N N . LEU A 1 213 ? -26.477 17.118 50.121 1.00 81.62 213 LEU A N 1
ATOM 1644 C CA . LEU A 1 213 ? -25.759 15.946 50.619 1.00 81.62 213 LEU A CA 1
ATOM 1645 C C . LEU A 1 213 ? -25.037 16.288 51.923 1.00 81.62 213 LEU A C 1
ATOM 1647 O O . LEU A 1 213 ? -24.303 17.274 51.999 1.00 81.62 213 LEU A O 1
ATOM 1651 N N . THR A 1 214 ? -25.219 15.458 52.952 1.00 79.88 214 THR A N 1
ATOM 1652 C CA . THR A 1 214 ? -24.439 15.595 54.189 1.00 79.88 214 THR A CA 1
ATOM 1653 C C . THR A 1 214 ? -23.017 15.048 53.998 1.00 79.88 214 THR A C 1
ATOM 1655 O O . THR A 1 214 ? -22.818 14.118 53.210 1.00 79.88 214 THR A O 1
ATOM 1658 N N . PRO A 1 215 ? -22.012 15.545 54.746 1.00 74.81 215 PRO A N 1
ATOM 1659 C CA . PRO A 1 215 ? -20.632 15.054 54.651 1.00 74.81 215 PRO A CA 1
ATOM 1660 C C . PRO A 1 215 ? -20.485 13.538 54.870 1.00 74.81 215 PRO A C 1
ATOM 1662 O O . PRO A 1 215 ? -19.637 12.900 54.252 1.00 74.81 215 PRO A O 1
ATOM 1665 N N . ALA A 1 216 ? -21.342 12.937 55.703 1.00 71.25 216 ALA A N 1
ATOM 1666 C CA . ALA A 1 216 ? -21.356 11.491 55.932 1.00 71.25 216 ALA A CA 1
ATOM 1667 C C . ALA A 1 216 ? -21.838 10.700 54.701 1.00 71.25 216 ALA A C 1
ATOM 1669 O O . ALA A 1 216 ? -21.291 9.644 54.393 1.00 71.25 216 ALA A O 1
ATOM 1670 N N . GLN A 1 217 ? -22.835 11.215 53.974 1.00 69.94 217 GLN A N 1
ATOM 1671 C CA . GLN A 1 217 ? -23.329 10.601 52.736 1.00 69.94 217 GLN A CA 1
ATOM 1672 C C . GLN A 1 217 ? -22.325 10.766 51.591 1.00 69.94 217 GLN A C 1
ATOM 1674 O O . GLN A 1 217 ? -22.127 9.841 50.808 1.00 69.94 217 GLN A O 1
ATOM 1679 N N . LEU A 1 218 ? -21.643 11.913 51.540 1.00 70.81 218 LEU A N 1
ATOM 1680 C CA . LEU A 1 218 ? -20.569 12.183 50.588 1.00 70.81 218 LEU A CA 1
ATOM 1681 C C . LEU A 1 218 ? -19.449 11.135 50.683 1.00 70.81 218 LEU A C 1
ATOM 1683 O O . LEU A 1 218 ? -19.032 10.598 49.664 1.00 70.81 218 LEU A O 1
ATOM 1687 N N . GLY A 1 219 ? -19.014 10.791 51.901 1.00 68.75 219 GLY A N 1
ATOM 1688 C CA . GLY A 1 219 ? -17.945 9.811 52.122 1.00 68.75 219 GLY A CA 1
ATOM 1689 C C . GLY A 1 219 ? -18.284 8.390 51.659 1.00 68.75 219 GLY A C 1
ATOM 1690 O O . GLY A 1 219 ? -17.386 7.639 51.297 1.00 68.75 219 GLY A O 1
ATOM 1691 N N . VAL A 1 220 ? -19.570 8.025 51.624 1.00 69.88 220 VAL A N 1
ATOM 1692 C CA . VAL A 1 220 ? -20.030 6.737 51.075 1.00 69.88 220 VAL A CA 1
ATOM 1693 C C . VAL A 1 220 ? -20.107 6.787 49.549 1.00 69.88 220 VAL A C 1
ATOM 1695 O O . VAL A 1 220 ? -19.707 5.832 48.893 1.00 69.88 220 VAL A O 1
ATOM 1698 N N . LEU A 1 221 ? -20.584 7.901 48.984 1.00 66.94 221 LEU A N 1
ATOM 1699 C CA . LEU A 1 221 ? -20.688 8.095 47.532 1.00 66.94 221 LEU A CA 1
ATOM 1700 C C . LEU A 1 221 ? -19.321 8.284 46.852 1.00 66.94 221 LEU A C 1
ATOM 1702 O O . LEU A 1 221 ? -19.182 7.978 45.674 1.00 66.94 221 LEU A O 1
ATOM 1706 N N . GLN A 1 222 ? -18.327 8.790 47.585 1.00 67.94 222 GLN A N 1
ATOM 1707 C CA . GLN A 1 222 ? -16.956 9.012 47.112 1.00 67.94 222 GLN A CA 1
ATOM 1708 C C . GLN A 1 222 ? -15.990 7.881 47.484 1.00 67.94 222 GLN A C 1
ATOM 1710 O O . GLN A 1 222 ? -14.803 7.981 47.172 1.00 67.94 222 GLN A O 1
ATOM 1715 N N . ALA A 1 223 ? -16.452 6.832 48.173 1.00 59.69 223 ALA A N 1
ATOM 1716 C CA . ALA A 1 223 ? -15.577 5.730 48.541 1.00 59.69 223 ALA A CA 1
ATOM 1717 C C . ALA A 1 223 ? -15.010 5.087 47.259 1.00 59.69 223 ALA A C 1
ATOM 1719 O O . ALA A 1 223 ? -15.793 4.663 46.407 1.00 59.69 223 ALA A O 1
ATOM 1720 N N . PRO A 1 224 ? -13.676 5.012 47.093 1.00 50.28 224 PRO A N 1
ATOM 1721 C CA . PRO A 1 224 ? -13.093 4.295 45.970 1.00 50.28 224 PRO A CA 1
ATOM 1722 C C . PRO A 1 224 ? -13.501 2.821 46.066 1.00 50.28 224 PRO A C 1
ATOM 1724 O O . PRO A 1 224 ? -13.482 2.254 47.163 1.00 50.28 224 PRO A O 1
ATOM 1727 N N . ASP A 1 225 ? -13.867 2.212 44.932 1.00 49.81 225 ASP A N 1
ATOM 1728 C CA . ASP A 1 225 ? -14.134 0.774 44.799 1.00 49.81 225 ASP A CA 1
ATOM 1729 C C . ASP A 1 225 ? -12.863 -0.009 45.169 1.00 49.81 225 ASP A C 1
ATOM 1731 O O . ASP A 1 225 ? -12.051 -0.380 44.326 1.00 49.81 225 ASP A O 1
ATOM 1735 N N . ASN A 1 226 ? -12.644 -0.220 46.466 1.00 43.22 226 ASN A N 1
ATOM 1736 C CA . ASN A 1 226 ? -11.497 -0.951 46.976 1.00 43.22 226 ASN A CA 1
ATOM 1737 C C . ASN A 1 226 ? -11.898 -2.428 47.066 1.00 43.22 226 ASN A C 1
ATOM 1739 O O . ASN A 1 226 ? -12.483 -2.886 48.052 1.00 43.22 226 ASN A O 1
ATOM 1743 N N . SER A 1 227 ? -11.628 -3.167 45.993 1.00 44.62 227 SER A N 1
ATOM 1744 C CA . SER A 1 227 ? -11.986 -4.574 45.787 1.00 44.62 227 SER A CA 1
ATOM 1745 C C . SER A 1 227 ? -11.264 -5.582 46.702 1.00 44.62 227 SER A C 1
ATOM 1747 O O . SER A 1 227 ? -11.383 -6.783 46.486 1.00 44.62 227 SER A O 1
ATOM 1749 N N . GLU A 1 228 ? -10.570 -5.153 47.760 1.00 42.62 228 GLU A N 1
ATOM 1750 C CA . GLU A 1 228 ? -9.710 -6.023 48.584 1.00 42.62 228 GLU A CA 1
ATOM 1751 C C . GLU A 1 228 ? -10.053 -6.073 50.083 1.00 42.62 228 GLU A C 1
ATOM 1753 O O . GLU A 1 228 ? -9.176 -6.176 50.936 1.00 42.62 228 GLU A O 1
ATOM 1758 N N . ASN A 1 229 ? -11.331 -6.048 50.480 1.00 43.91 229 ASN A N 1
ATOM 1759 C CA . ASN A 1 229 ? -11.635 -6.314 51.898 1.00 43.91 229 ASN A CA 1
ATOM 1760 C C . ASN A 1 229 ? -12.944 -7.061 52.163 1.00 43.91 229 ASN A C 1
ATOM 1762 O O . ASN A 1 229 ? -13.787 -6.665 52.972 1.00 43.91 229 ASN A O 1
ATOM 1766 N N . ARG A 1 230 ? -13.109 -8.210 51.499 1.00 46.38 230 ARG A N 1
ATOM 1767 C CA . ARG A 1 230 ? -14.273 -9.091 51.692 1.00 46.38 230 ARG A CA 1
ATOM 1768 C C . ARG A 1 230 ? -14.260 -9.866 53.025 1.00 46.38 230 ARG A C 1
ATOM 1770 O O . ARG A 1 230 ? -15.280 -10.457 53.369 1.00 46.38 230 ARG A O 1
ATOM 1777 N N . ASN A 1 231 ? -13.189 -9.788 53.825 1.00 44.75 231 ASN A N 1
ATOM 1778 C CA . ASN A 1 231 ? -13.078 -10.538 55.086 1.00 44.75 231 ASN A CA 1
ATOM 1779 C C . ASN A 1 231 ? -13.414 -9.751 56.368 1.00 44.75 231 ASN A C 1
ATOM 1781 O O . ASN A 1 231 ? -13.685 -10.378 57.388 1.00 44.75 231 ASN A O 1
ATOM 1785 N N . ASN A 1 232 ? -13.518 -8.415 56.338 1.00 44.84 232 ASN A N 1
ATOM 1786 C CA . ASN A 1 232 ? -13.780 -7.619 57.554 1.00 44.84 232 ASN A CA 1
ATOM 1787 C C . ASN A 1 232 ? -15.227 -7.119 57.728 1.00 44.84 232 ASN A C 1
ATOM 1789 O O . ASN A 1 232 ? -15.561 -6.516 58.747 1.00 44.84 232 ASN A O 1
ATOM 1793 N N . ARG A 1 233 ? -16.140 -7.416 56.793 1.00 47.34 233 ARG A N 1
ATOM 1794 C CA . ARG A 1 233 ? -17.528 -6.905 56.829 1.00 47.34 233 ARG A CA 1
ATOM 1795 C C . ARG A 1 233 ? -18.433 -7.509 57.916 1.00 47.34 233 ARG A C 1
ATOM 1797 O O . ARG A 1 233 ? -19.574 -7.078 58.052 1.00 47.34 233 ARG A O 1
ATOM 1804 N N . LYS A 1 234 ? -17.951 -8.469 58.715 1.00 40.94 234 LYS A N 1
ATOM 1805 C CA . LYS A 1 234 ? -18.735 -9.080 59.808 1.00 40.94 234 LYS A CA 1
ATOM 1806 C C . LYS A 1 234 ? -18.652 -8.330 61.147 1.00 40.94 234 LYS A C 1
ATOM 1808 O O . LYS A 1 234 ? -19.443 -8.632 62.035 1.00 40.94 234 LYS A O 1
ATOM 1813 N N . THR A 1 235 ? -17.770 -7.339 61.311 1.00 47.25 235 THR A N 1
ATOM 1814 C CA . THR A 1 235 ? -17.567 -6.670 62.617 1.00 47.25 235 THR A CA 1
ATOM 1815 C C . THR A 1 235 ? -18.234 -5.295 62.733 1.00 47.25 235 THR A C 1
ATOM 1817 O O . THR A 1 235 ? -18.543 -4.859 63.838 1.00 47.25 235 THR A O 1
ATOM 1820 N N . THR A 1 236 ? -18.539 -4.620 61.621 1.00 46.47 236 THR A N 1
ATOM 1821 C CA . THR A 1 236 ? -19.025 -3.224 61.640 1.00 46.47 236 THR A CA 1
ATOM 1822 C C . THR A 1 236 ? -20.551 -3.080 61.636 1.00 46.47 236 THR A C 1
ATOM 1824 O O . THR A 1 236 ? -21.066 -2.054 62.072 1.00 46.47 236 THR A O 1
ATOM 1827 N N . LEU A 1 237 ? -21.294 -4.120 61.238 1.00 46.28 237 LEU A N 1
ATOM 1828 C CA . LEU A 1 237 ? -22.767 -4.122 61.251 1.00 46.28 237 LEU A CA 1
ATOM 1829 C C . LEU A 1 237 ? -23.348 -4.156 62.679 1.00 46.28 237 LEU A C 1
ATOM 1831 O O . LEU A 1 237 ? -24.449 -3.667 62.916 1.00 46.28 237 LEU A O 1
ATOM 1835 N N . ARG A 1 238 ? -22.581 -4.652 63.662 1.00 43.25 238 ARG A N 1
ATOM 1836 C CA . ARG A 1 238 ? -22.980 -4.649 65.082 1.00 43.25 238 ARG A CA 1
ATOM 1837 C C . ARG A 1 238 ? -22.939 -3.265 65.740 1.00 43.25 238 ARG A C 1
ATOM 1839 O O . ARG A 1 238 ? -23.420 -3.127 66.857 1.00 43.25 238 ARG A O 1
ATOM 1846 N N . ARG A 1 239 ? -22.388 -2.238 65.079 1.00 48.38 239 ARG A N 1
ATOM 1847 C CA . ARG A 1 239 ? -22.251 -0.890 65.661 1.00 48.38 239 ARG A CA 1
ATOM 1848 C C . ARG A 1 239 ? -23.436 0.040 65.387 1.00 48.38 239 ARG A C 1
ATOM 1850 O O . ARG A 1 239 ? -23.484 1.118 65.965 1.00 48.38 239 ARG A O 1
ATOM 1857 N N . TYR A 1 240 ? -24.383 -0.376 64.544 1.00 51.78 240 TYR A N 1
ATOM 1858 C CA . TYR A 1 240 ? -25.508 0.458 64.099 1.00 51.78 240 TYR A CA 1
ATOM 1859 C C . TYR A 1 240 ? -26.889 -0.016 64.580 1.00 51.78 240 TYR A C 1
ATOM 1861 O O . TYR A 1 240 ? -27.898 0.543 64.164 1.00 51.78 240 TYR A O 1
ATOM 1869 N N . ILE A 1 241 ? -26.961 -1.001 65.483 1.00 48.31 241 ILE A N 1
ATOM 1870 C CA . ILE A 1 241 ? -28.229 -1.464 66.068 1.00 48.31 241 ILE A CA 1
ATOM 1871 C C . ILE A 1 241 ? -28.205 -1.173 67.577 1.00 48.31 241 ILE A C 1
ATOM 1873 O O . ILE A 1 241 ? -27.585 -1.932 68.321 1.00 48.31 241 ILE A O 1
ATOM 1877 N N . PRO A 1 242 ? -28.862 -0.105 68.071 1.00 46.88 242 PRO A N 1
ATOM 1878 C CA . PRO A 1 242 ? -28.883 0.204 69.502 1.00 46.88 242 PRO A CA 1
ATOM 1879 C C . PRO A 1 242 ? -29.860 -0.682 70.302 1.00 46.88 242 PRO A C 1
ATOM 1881 O O . PRO A 1 242 ? -29.932 -0.562 71.519 1.00 46.88 242 PRO A O 1
ATOM 1884 N N . PHE A 1 243 ? -30.586 -1.601 69.653 1.00 51.66 243 PHE A N 1
ATOM 1885 C CA . PHE A 1 243 ? -31.680 -2.372 70.263 1.00 51.66 243 PHE A CA 1
ATOM 1886 C C . PHE A 1 243 ? -31.333 -3.796 70.735 1.00 51.66 243 PHE A C 1
ATOM 1888 O O . PHE A 1 243 ? -32.229 -4.548 71.098 1.00 51.66 243 PHE A O 1
ATOM 1895 N N . LEU A 1 244 ? -30.054 -4.181 70.796 1.00 46.91 244 LEU A N 1
ATOM 1896 C CA . LEU A 1 244 ? -29.639 -5.506 71.296 1.00 46.91 244 LEU A CA 1
ATOM 1897 C C . LEU A 1 244 ? -28.739 -5.430 72.538 1.00 46.91 244 LEU A C 1
ATOM 1899 O O . LEU A 1 244 ? -27.718 -6.107 72.621 1.00 46.91 244 LEU A O 1
ATOM 1903 N N . ARG A 1 245 ? -29.113 -4.608 73.528 1.00 46.19 245 ARG A N 1
ATOM 1904 C CA . ARG A 1 245 ? -28.451 -4.610 74.848 1.00 46.19 245 ARG A CA 1
ATOM 1905 C C . ARG A 1 245 ? -29.398 -4.724 76.041 1.00 46.19 245 ARG A C 1
ATOM 1907 O O . ARG A 1 245 ? -29.101 -4.204 77.111 1.00 46.19 245 ARG A O 1
ATOM 1914 N N . ALA A 1 246 ? -30.515 -5.422 75.882 1.00 49.25 246 ALA A N 1
ATOM 1915 C CA . ALA A 1 246 ? -31.366 -5.783 77.008 1.00 49.25 246 ALA A CA 1
ATOM 1916 C C . ALA A 1 246 ? -31.713 -7.274 76.942 1.00 49.25 246 ALA A C 1
ATOM 1918 O O . ALA A 1 246 ? -32.181 -7.742 75.908 1.00 49.25 246 ALA A O 1
ATOM 1919 N N . ARG A 1 247 ? -31.520 -7.951 78.082 1.00 46.69 247 ARG A N 1
ATOM 1920 C CA . ARG A 1 247 ? -31.730 -9.381 78.390 1.00 46.69 247 ARG A CA 1
ATOM 1921 C C . ARG A 1 247 ? -30.566 -10.316 78.080 1.00 46.69 247 ARG A C 1
ATOM 1923 O O . ARG A 1 247 ? -30.610 -11.053 77.111 1.00 46.69 247 ARG A O 1
ATOM 1930 N N . GLU A 1 248 ? -29.606 -10.355 78.997 1.00 41.06 248 GLU A N 1
ATOM 1931 C CA . GLU A 1 248 ? -29.179 -11.626 79.598 1.00 41.06 248 GLU A CA 1
ATOM 1932 C C . GLU A 1 248 ? -28.449 -11.300 80.904 1.00 41.06 248 GLU A C 1
ATOM 1934 O O . GLU A 1 248 ? -27.356 -10.747 80.865 1.00 41.06 248 GLU A O 1
ATOM 1939 N N . ASN A 1 249 ? -29.145 -11.477 82.031 1.00 42.25 249 ASN A N 1
ATOM 1940 C CA . ASN A 1 249 ? -28.628 -11.744 83.379 1.00 42.25 249 ASN A CA 1
ATOM 1941 C C . ASN A 1 249 ? -29.835 -11.765 84.330 1.00 42.25 249 ASN A C 1
ATOM 1943 O O . ASN A 1 249 ? -30.137 -10.775 84.983 1.00 42.25 249 ASN A O 1
ATOM 1947 N N . ASP A 1 250 ? -30.564 -12.880 84.299 1.00 40.34 250 ASP A N 1
ATOM 1948 C CA . ASP A 1 250 ? -31.398 -13.368 85.403 1.00 40.34 250 ASP A CA 1
ATOM 1949 C C . ASP A 1 250 ? -31.643 -14.864 85.154 1.00 40.34 250 ASP A C 1
ATOM 1951 O O . A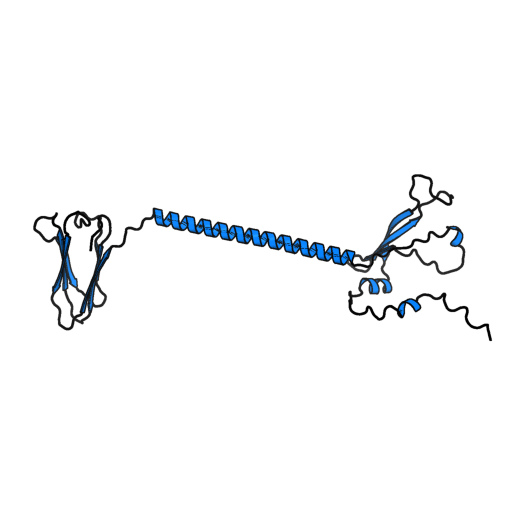SP A 1 250 ? -32.574 -15.255 84.450 1.00 40.34 250 ASP A O 1
ATOM 1955 N N . ALA A 1 251 ? -30.704 -15.681 85.634 1.00 37.84 251 ALA A N 1
ATOM 1956 C CA . ALA A 1 251 ? -30.853 -17.101 85.962 1.00 37.84 251 ALA A CA 1
ATOM 1957 C C . ALA A 1 251 ? -29.518 -17.585 86.552 1.00 37.84 251 ALA A C 1
ATOM 1959 O O . ALA A 1 251 ? -28.561 -17.836 85.817 1.00 37.84 251 ALA A O 1
ATOM 1960 N N . GLY A 1 252 ? -29.468 -17.675 87.880 1.00 37.78 252 GLY A N 1
ATOM 1961 C CA . GLY A 1 252 ? -28.321 -18.113 88.673 1.00 37.78 252 GLY A CA 1
ATOM 1962 C C . GLY A 1 252 ? -28.445 -17.615 90.097 1.00 37.78 252 GLY A C 1
ATOM 1963 O O . GLY A 1 252 ? -27.832 -16.566 90.377 1.00 37.78 252 GLY A O 1
#

InterPro domains:
  IPR056732 Attractin, GBD domain [PF24972] (4-90)

Secondary structure (DSSP, 8-state):
-PPPTT--EEEEEEEESSS-EEEEEEEEETTS-S--EEEEEEEEE-TT-EEEEE-TTSTT---SSSS-EEEEEEEES--SS-EEEEEEEE-----HHHHHHHHHHHHHHHHHHHHHHHHHHHHHHHHHHHHHHHHHHHHHHHS-----------GGGG-S-S---PPPPSEEEE-TTSSEEEEEEEEEPP-TT-SSPPTTS-SEEEEEEEEEPPHHHHHHHT-------TTSTTSSGGGS-TT--S------

Mean predicted aligned error: 19.41 Å

Radius of gyration: 52.12 Å; Cα contacts (8 Å, |Δi|>4): 276; chains: 1; bounding box: 109×37×142 Å

pLDDT: mean 74.94, std 16.09, range [37.78, 98.19]